Protein AF-A0A377DIP3-F1 (afdb_monomer_lite)

pLDDT: mean 97.62, std 2.9, range [64.75, 98.94]

Foldseek 3Di:
DVVPQQEDEEFLPLCDPQPHDPQDSVRSNVVRLVVLLVQQVCVVVVRAGEYEYNQCRNLPQDQLLNSLLRQLVRLLSSVVSRHAEYEREHEDPDDLLLLLLSQVLSQVVSVVSCVVVPNDHHHYFYEYEQRSDAADLDLVRNLVSLLSSLLSCLQSVHPYYDWDFSCRNPDDDDPVRVVVRVVSSVVSSVVCNVPHPDDDVSSVVSNVVSNVSNCVVNVVVVVVD

Secondary structure (DSSP, 8-state):
-TTS--EEE--TTTTTTTT-SS--HHHHHHHHHHHHHHHHHHHHTT---EEE--TTTTSSS--HHHHHHHHHHHHHHHHHTT--EEEEEEE--S-HHHHHHHHHHHHHHHHHHHHHTT--S-EEEEEEEP--SPPPSSHHHHHHHHHHHHHHHHHHT-SEEEPP-TTTTTSSPPHHHHHHHHHHHHHHHHHHTT-PPPP-HHHHHHHHHHHHHHHHHHHHHHHH-

InterPro domains:
  IPR006396 Glutamate mutase epsilon subunit [PF06368] (1-225)
  IPR006396 Glutamate mutase epsilon subunit [TIGR01503] (1-225)
  IPR016176 Cobalamin (vitamin B12)-dependent enzyme, catalytic [SSF51703] (1-225)

Sequence (225 aa):
MASGFTSYEGGGISYNIPYAKRVTLEKSIRDWQYCDRLMGMYEEHGIRINRESFGPLTGTLIPPFISHSIAIIEGLLALEQGVKSITVGYGQVGSLTQDVAAIQSLRELAHEYFQNYGYTDYELSTVFHQWMGGFPEDESKAFAIISWGAAVAGMSGATKVITKSPHEAWGIPTAAANIQGLKASRQMLNMVNEQKFPPCPAVELEIELIKSEVRAVLNKVFELG

Radius of gyration: 17.62 Å; chains: 1; bounding box: 45×41×44 Å

Structure (mmCIF, N/CA/C/O backbone):
data_AF-A0A377DIP3-F1
#
_entry.id   AF-A0A377DIP3-F1
#
loop_
_atom_site.group_PDB
_atom_site.id
_atom_site.type_symbol
_atom_site.label_atom_id
_atom_site.label_alt_id
_atom_site.label_comp_id
_atom_site.label_asym_id
_atom_site.label_entity_id
_atom_site.label_seq_id
_atom_site.pdbx_PDB_ins_code
_atom_site.Cartn_x
_atom_site.Cartn_y
_atom_site.Cartn_z
_atom_site.occupancy
_atom_site.B_iso_or_equiv
_atom_site.auth_seq_id
_atom_site.auth_comp_id
_atom_site.auth_asym_id
_atom_site.auth_atom_id
_atom_site.pdbx_PDB_model_num
ATOM 1 N N . MET A 1 1 ? -10.802 -18.293 2.685 1.00 64.75 1 MET A N 1
ATOM 2 C CA . MET A 1 1 ? -10.887 -18.660 4.114 1.00 64.75 1 MET A CA 1
ATOM 3 C C . MET A 1 1 ? -11.227 -20.131 4.307 1.00 64.75 1 MET A C 1
ATOM 5 O O . MET A 1 1 ? -10.346 -20.857 4.733 1.00 64.75 1 MET A O 1
ATOM 9 N N . ALA A 1 2 ? -12.407 -20.617 3.896 1.00 93.94 2 ALA A N 1
ATOM 10 C CA . ALA A 1 2 ? -12.784 -22.035 4.058 1.00 93.94 2 ALA A CA 1
ATOM 11 C C . ALA A 1 2 ? -11.813 -23.046 3.403 1.00 93.94 2 ALA A C 1
ATOM 13 O O . ALA A 1 2 ? -11.644 -24.153 3.899 1.00 93.94 2 ALA A O 1
ATOM 14 N N . SER A 1 3 ? -11.147 -22.657 2.310 1.00 95.31 3 SER A N 1
ATOM 15 C CA . SER A 1 3 ? -10.108 -23.448 1.628 1.00 95.31 3 SER A CA 1
ATOM 16 C C . SER A 1 3 ? -8.694 -23.292 2.213 1.00 95.31 3 SER A C 1
ATOM 18 O O . SER A 1 3 ? -7.744 -23.823 1.647 1.00 95.31 3 SER A O 1
ATOM 20 N N . GLY A 1 4 ? -8.527 -22.531 3.300 1.00 96.00 4 GLY A N 1
ATOM 21 C CA . GLY A 1 4 ? -7.239 -22.296 3.961 1.00 96.00 4 GLY A CA 1
ATOM 22 C C . GLY A 1 4 ? -6.487 -21.023 3.550 1.00 96.00 4 GLY A C 1
ATOM 23 O O . GLY A 1 4 ? -5.427 -20.759 4.101 1.00 96.00 4 GLY A O 1
ATOM 24 N N . PHE A 1 5 ? -6.999 -20.199 2.625 1.00 97.31 5 PHE A N 1
ATOM 25 C CA . PHE A 1 5 ? -6.401 -18.877 2.358 1.00 97.31 5 PHE A CA 1
ATOM 26 C C . PHE A 1 5 ? -6.673 -17.906 3.517 1.00 97.31 5 PHE A C 1
ATOM 28 O O . PHE A 1 5 ? -7.843 -17.647 3.825 1.00 97.31 5 PHE A O 1
ATOM 35 N N . THR A 1 6 ? -5.598 -17.375 4.112 1.00 98.06 6 THR A N 1
ATOM 36 C CA . THR A 1 6 ? -5.569 -16.549 5.340 1.00 98.06 6 THR A CA 1
ATOM 37 C C . THR A 1 6 ? -5.278 -15.065 5.087 1.00 98.06 6 THR A C 1
ATOM 39 O O . THR A 1 6 ? -4.907 -14.333 6.002 1.00 98.06 6 THR A O 1
ATOM 42 N N . SER A 1 7 ? -5.476 -14.596 3.855 1.00 98.25 7 SER A N 1
ATOM 43 C CA . SER A 1 7 ? -5.459 -13.172 3.517 1.00 98.25 7 SER A CA 1
ATOM 44 C C . SER A 1 7 ? -6.480 -12.875 2.423 1.00 98.25 7 SER A C 1
ATOM 46 O O . SER A 1 7 ? -6.712 -13.724 1.556 1.00 98.25 7 SER A O 1
ATOM 48 N N . TYR A 1 8 ? -7.065 -11.678 2.440 1.00 98.12 8 TYR A N 1
ATOM 49 C CA . TYR A 1 8 ? -7.967 -11.201 1.396 1.00 98.12 8 TYR A CA 1
ATOM 50 C C . TYR A 1 8 ? -7.734 -9.712 1.104 1.00 98.12 8 TYR A C 1
ATOM 52 O O . TYR A 1 8 ? -7.805 -8.869 1.998 1.00 98.12 8 TYR A O 1
ATOM 60 N N . GLU A 1 9 ? -7.406 -9.404 -0.150 1.00 98.56 9 GLU A N 1
ATOM 61 C CA . GLU A 1 9 ? -7.115 -8.046 -0.622 1.00 98.56 9 GLU A CA 1
ATOM 62 C C . GLU A 1 9 ? -8.374 -7.380 -1.188 1.00 98.56 9 GLU A C 1
ATOM 64 O O . GLU A 1 9 ? -9.210 -8.043 -1.800 1.00 98.56 9 GLU A O 1
ATOM 69 N N . GLY A 1 10 ? -8.484 -6.066 -1.005 1.00 97.94 10 GLY A N 1
ATOM 70 C CA . GLY A 1 10 ? -9.467 -5.186 -1.625 1.00 97.94 10 GLY A CA 1
ATOM 71 C C . GLY A 1 10 ? -10.175 -4.303 -0.609 1.00 97.94 10 GLY A C 1
ATOM 72 O O . GLY A 1 10 ? -9.742 -4.212 0.532 1.00 97.94 10 GLY A O 1
ATOM 73 N N . GLY A 1 11 ? -11.284 -3.686 -1.009 1.00 98.50 11 GLY A N 1
ATOM 74 C CA . GLY A 1 11 ? -12.130 -2.867 -0.146 1.00 98.50 11 GLY A CA 1
ATOM 75 C C . GLY A 1 11 ? -13.258 -2.165 -0.893 1.00 98.50 11 GLY A C 1
ATOM 76 O O . GLY A 1 11 ? -13.325 -2.187 -2.128 1.00 98.50 11 GLY A O 1
ATOM 77 N N . GLY A 1 12 ? -14.179 -1.572 -0.125 1.00 98.50 12 GLY A N 1
ATOM 78 C CA . GLY A 1 12 ? -15.399 -0.933 -0.627 1.00 98.50 12 GLY A CA 1
ATOM 79 C C . GLY A 1 12 ? -15.161 0.155 -1.672 1.00 98.50 12 GLY A C 1
ATOM 80 O O . GLY A 1 12 ? -16.037 0.406 -2.500 1.00 98.50 12 GLY A O 1
ATOM 81 N N . ILE A 1 13 ? -13.984 0.777 -1.662 1.00 98.75 13 ILE A N 1
ATOM 82 C CA . ILE A 1 13 ? -13.589 1.871 -2.546 1.00 98.75 13 ILE A CA 1
ATOM 83 C C . ILE A 1 13 ? -12.507 1.379 -3.512 1.00 98.75 13 ILE A C 1
ATOM 85 O O . ILE A 1 13 ? -12.668 1.502 -4.728 1.00 98.75 13 ILE A O 1
ATOM 89 N N . SER A 1 14 ? -11.434 0.782 -2.991 1.00 98.50 14 SER A N 1
ATOM 90 C CA . SER A 1 14 ? -10.240 0.375 -3.734 1.00 98.50 14 SER A CA 1
ATOM 91 C C . SER A 1 14 ? -10.495 -0.780 -4.705 1.00 98.50 14 SER A C 1
ATOM 93 O O . SER A 1 14 ? -9.863 -0.837 -5.756 1.00 98.50 14 SER A O 1
ATOM 95 N N . TYR A 1 15 ? -11.481 -1.642 -4.431 1.00 98.50 15 TYR A N 1
ATOM 96 C CA . TYR A 1 15 ? -11.975 -2.676 -5.356 1.00 98.50 15 TYR A CA 1
ATOM 97 C C . TYR A 1 15 ? -13.317 -2.307 -6.021 1.00 98.50 15 TYR A C 1
ATOM 99 O O . TYR A 1 15 ? -13.977 -3.160 -6.614 1.00 98.50 15 TYR A O 1
ATOM 107 N N . ASN A 1 16 ? -13.721 -1.032 -5.963 1.00 98.62 16 ASN A N 1
ATOM 108 C CA . ASN A 1 16 ? -14.808 -0.488 -6.781 1.00 98.62 16 ASN A CA 1
ATOM 109 C C . ASN A 1 16 ? -14.270 0.510 -7.812 1.00 98.62 16 ASN A C 1
ATOM 111 O O . ASN A 1 16 ? -14.245 0.203 -9.000 1.00 98.62 16 ASN A O 1
ATOM 115 N N . ILE A 1 17 ? -13.803 1.679 -7.366 1.00 98.06 17 ILE A N 1
ATOM 116 C CA . ILE A 1 17 ? -13.493 2.828 -8.231 1.00 98.06 17 ILE A CA 1
ATOM 117 C C . ILE A 1 17 ? -12.531 2.485 -9.385 1.00 98.06 17 ILE A C 1
ATOM 119 O O . ILE A 1 17 ? -12.809 2.900 -10.511 1.00 98.06 17 ILE A O 1
ATOM 123 N N . PRO A 1 18 ? -11.450 1.706 -9.183 1.00 97.81 18 PRO A N 1
ATOM 124 C CA . PRO A 1 18 ? -10.556 1.343 -10.284 1.00 97.81 18 PRO A CA 1
ATOM 125 C C . PRO A 1 18 ? -11.106 0.239 -11.205 1.00 97.81 18 PRO A C 1
ATOM 127 O O . PRO A 1 18 ? -10.582 0.041 -12.298 1.00 97.81 18 PRO A O 1
ATOM 130 N N . TYR A 1 19 ? -12.138 -0.494 -10.776 1.00 98.00 19 TYR A N 1
ATOM 131 C CA . TYR A 1 19 ? -12.520 -1.790 -11.351 1.00 98.00 19 TYR A CA 1
ATOM 132 C C . TYR A 1 19 ? -13.958 -1.870 -11.868 1.00 98.00 19 TYR A C 1
ATOM 134 O O . TYR A 1 19 ? -14.295 -2.800 -12.603 1.00 98.00 19 TYR A O 1
ATOM 142 N N . ALA A 1 20 ? -14.824 -0.921 -11.518 1.00 97.62 20 ALA A N 1
ATOM 143 C CA . ALA A 1 20 ? -16.227 -0.951 -11.891 1.00 97.62 20 ALA A CA 1
ATOM 144 C C . ALA A 1 20 ? -16.712 0.398 -12.424 1.00 97.62 20 ALA A C 1
ATOM 146 O O . ALA A 1 20 ? -16.342 1.471 -11.965 1.00 97.62 20 ALA A O 1
ATOM 147 N N . LYS A 1 21 ? -17.601 0.329 -13.421 1.00 97.31 21 LYS A N 1
ATOM 148 C CA . LYS A 1 21 ? -18.170 1.516 -14.078 1.00 97.31 21 LYS A CA 1
ATOM 149 C C . LYS A 1 21 ? -19.514 1.960 -13.495 1.00 97.31 21 LYS A C 1
ATOM 151 O O . LYS A 1 21 ? -19.894 3.114 -13.653 1.00 97.31 21 LYS A O 1
ATOM 156 N N . ARG A 1 22 ? -20.297 1.029 -12.937 1.00 97.56 22 ARG A N 1
ATOM 157 C CA . ARG A 1 22 ? -21.722 1.244 -12.600 1.00 97.56 22 ARG A CA 1
ATOM 158 C C . ARG A 1 22 ? -22.122 0.770 -11.202 1.00 97.56 22 ARG A C 1
ATOM 160 O O . ARG A 1 22 ? -23.301 0.827 -10.870 1.00 97.56 22 ARG A O 1
ATOM 167 N N . VAL A 1 23 ? -21.179 0.271 -10.405 1.00 98.44 23 VAL A N 1
ATOM 168 C CA . VAL A 1 23 ? -21.461 -0.163 -9.031 1.00 98.44 23 VAL A CA 1
ATOM 169 C C . VAL A 1 23 ? -21.380 1.063 -8.129 1.00 98.44 23 VAL A C 1
ATOM 171 O O . VAL A 1 23 ? -20.363 1.752 -8.109 1.00 98.44 23 VAL A O 1
ATOM 174 N N . THR A 1 24 ? -22.460 1.366 -7.411 1.00 98.56 24 THR A N 1
ATOM 175 C CA . THR A 1 24 ? -22.470 2.498 -6.478 1.00 98.56 24 THR A CA 1
ATOM 176 C C . THR A 1 24 ? -21.519 2.235 -5.312 1.00 98.56 24 THR A C 1
ATOM 178 O O . THR A 1 24 ? -21.336 1.086 -4.906 1.00 98.56 24 THR A O 1
ATOM 181 N N . LEU A 1 25 ? -20.935 3.300 -4.754 1.00 98.06 25 LEU A N 1
ATOM 182 C CA . LEU A 1 25 ? -20.086 3.191 -3.562 1.00 98.06 25 LEU A CA 1
ATOM 183 C C . LEU A 1 25 ? -20.844 2.599 -2.370 1.00 98.06 25 LEU A C 1
ATOM 185 O O . LEU A 1 25 ? -20.310 1.743 -1.679 1.00 98.06 25 LEU A O 1
ATOM 189 N N . GLU A 1 26 ? -22.107 2.985 -2.171 1.00 98.56 26 GLU A N 1
ATOM 190 C CA . GLU A 1 26 ? -22.961 2.408 -1.124 1.00 98.56 26 GLU A CA 1
ATOM 191 C C . GLU A 1 26 ? -23.040 0.881 -1.242 1.00 98.56 26 GLU A C 1
ATOM 193 O O . GLU A 1 26 ? -22.812 0.161 -0.269 1.00 98.56 26 GLU A O 1
ATOM 198 N N . LYS A 1 27 ? -23.306 0.374 -2.455 1.00 98.69 27 LYS A N 1
ATOM 199 C CA . LYS A 1 27 ? -23.398 -1.065 -2.686 1.00 98.69 27 LYS A CA 1
ATOM 200 C C . LYS A 1 27 ? -22.059 -1.756 -2.444 1.00 98.69 27 LYS A C 1
ATOM 202 O O . LYS A 1 27 ? -22.037 -2.779 -1.768 1.00 98.69 27 LYS A O 1
ATOM 207 N N . SER A 1 28 ? -20.960 -1.234 -2.988 1.00 98.81 28 SER A N 1
ATOM 208 C CA . SER A 1 28 ? -19.656 -1.881 -2.822 1.00 98.81 28 SER A CA 1
ATOM 209 C C . SER A 1 28 ? -19.181 -1.858 -1.373 1.00 98.81 28 SER A C 1
ATOM 211 O O . SER A 1 28 ? -18.648 -2.859 -0.910 1.00 98.81 28 SER A O 1
ATOM 213 N N . ILE A 1 29 ? -19.419 -0.773 -0.630 1.00 98.75 29 ILE A N 1
ATOM 214 C CA . ILE A 1 29 ? -19.145 -0.712 0.812 1.00 98.75 29 ILE A CA 1
ATOM 215 C C . ILE A 1 29 ? -19.970 -1.771 1.549 1.00 98.75 29 ILE A C 1
ATOM 217 O O . ILE A 1 29 ? -19.412 -2.515 2.350 1.00 98.75 29 ILE A O 1
ATOM 221 N N . ARG A 1 30 ? -21.266 -1.912 1.238 1.00 98.75 30 ARG A N 1
ATOM 222 C CA . ARG A 1 30 ? -22.132 -2.936 1.846 1.00 98.75 30 ARG A CA 1
ATOM 223 C C . ARG A 1 30 ? -21.659 -4.361 1.548 1.00 98.75 30 ARG A C 1
ATOM 225 O O . ARG A 1 30 ? -21.639 -5.204 2.441 1.00 98.75 30 ARG A O 1
ATOM 232 N N . ASP A 1 31 ? -21.271 -4.632 0.306 1.00 98.81 31 ASP A N 1
ATOM 233 C CA . ASP A 1 31 ? -20.750 -5.941 -0.098 1.00 98.81 31 ASP A CA 1
ATOM 234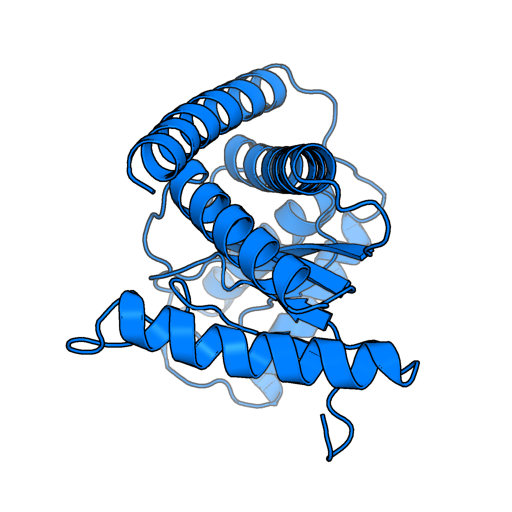 C C . ASP A 1 31 ? -19.400 -6.234 0.585 1.00 98.81 31 ASP A C 1
ATOM 236 O O . ASP A 1 31 ? -19.126 -7.367 0.973 1.00 98.81 31 ASP A O 1
ATOM 240 N N . TRP A 1 32 ? -18.562 -5.217 0.792 1.00 98.81 32 TRP A N 1
ATOM 241 C CA . TRP A 1 32 ? -17.288 -5.380 1.490 1.00 98.81 32 TRP A CA 1
ATOM 242 C C . TRP A 1 32 ? -17.428 -5.501 3.006 1.00 98.81 32 TRP A C 1
ATOM 244 O O . TRP A 1 32 ? -16.683 -6.276 3.598 1.00 98.81 32 TRP A O 1
ATOM 254 N N . GLN A 1 33 ? -18.440 -4.878 3.616 1.00 98.88 33 GLN A N 1
ATOM 255 C CA . GLN A 1 33 ? -18.811 -5.162 5.005 1.00 98.88 33 GLN A CA 1
ATOM 256 C C . GLN A 1 33 ? -19.135 -6.647 5.205 1.00 98.88 33 GLN A C 1
ATOM 258 O O . GLN A 1 33 ? -18.787 -7.201 6.239 1.00 98.88 33 GLN A O 1
ATOM 263 N N . TYR A 1 34 ? -19.743 -7.325 4.222 1.00 98.75 34 TYR A N 1
ATOM 264 C CA . TYR A 1 34 ? -19.940 -8.777 4.291 1.00 98.75 34 TYR A CA 1
ATOM 265 C C . TYR A 1 34 ? -18.605 -9.538 4.313 1.00 98.75 34 TYR A C 1
ATOM 267 O O . TYR A 1 34 ? -18.421 -10.429 5.143 1.00 98.75 34 TYR A O 1
ATOM 275 N N . CYS A 1 35 ? -17.666 -9.191 3.428 1.00 98.69 35 CYS A N 1
ATOM 276 C CA . CYS A 1 35 ? -16.340 -9.816 3.394 1.00 98.69 35 CYS A CA 1
ATOM 277 C C . CYS A 1 35 ? -15.588 -9.618 4.719 1.00 98.69 35 CYS A C 1
ATOM 279 O O . CYS A 1 35 ? -15.042 -10.577 5.267 1.00 98.69 35 CYS A O 1
ATOM 281 N N . ASP A 1 36 ? -15.603 -8.392 5.240 1.00 98.88 36 ASP A N 1
ATOM 282 C CA . ASP A 1 36 ? -14.940 -8.018 6.489 1.00 98.88 36 ASP A CA 1
ATOM 283 C C . ASP A 1 36 ? -15.616 -8.670 7.696 1.00 98.88 36 ASP A C 1
ATOM 285 O O . ASP A 1 36 ? -14.938 -9.228 8.557 1.00 98.88 36 ASP A O 1
ATOM 289 N N . ARG A 1 37 ? -16.953 -8.736 7.711 1.00 98.81 37 ARG A N 1
ATOM 290 C CA . ARG A 1 37 ? -17.705 -9.426 8.764 1.00 98.81 37 ARG A CA 1
ATOM 291 C C . ARG A 1 37 ? -17.409 -10.909 8.781 1.00 98.81 37 ARG A C 1
ATOM 293 O O . ARG A 1 37 ? -17.265 -11.478 9.859 1.00 98.81 37 ARG A O 1
ATOM 300 N N . LEU A 1 38 ? -17.292 -11.535 7.610 1.00 98.56 38 LEU A N 1
ATOM 301 C CA . LEU A 1 38 ? -16.909 -12.936 7.528 1.00 98.56 38 LEU A CA 1
ATOM 302 C C . LEU A 1 38 ? -15.517 -13.140 8.138 1.00 98.56 38 LEU A C 1
ATOM 304 O O . LEU A 1 38 ? -15.343 -14.082 8.901 1.00 98.56 38 LEU A O 1
ATOM 308 N N . MET A 1 39 ? -14.546 -12.262 7.857 1.00 98.56 39 MET A N 1
ATOM 309 C CA . MET A 1 39 ? -13.218 -12.308 8.488 1.00 98.56 39 MET A CA 1
ATOM 310 C C . MET A 1 39 ? -13.309 -12.135 10.012 1.00 98.56 39 MET A C 1
ATOM 312 O O . MET A 1 39 ? -12.699 -12.914 10.741 1.00 98.56 39 MET A O 1
ATOM 316 N N . GLY A 1 40 ? -14.145 -11.213 10.499 1.00 98.56 40 GLY A N 1
ATOM 317 C CA . GLY A 1 40 ? -14.432 -11.068 11.928 1.00 98.56 40 GLY A CA 1
ATOM 318 C C . GLY A 1 40 ? -15.047 -12.321 12.562 1.00 98.56 40 GLY A C 1
ATOM 319 O O . GLY A 1 40 ? -14.683 -12.687 13.673 1.00 98.56 40 GLY A O 1
ATOM 320 N N . MET A 1 41 ? -15.911 -13.054 11.849 1.00 98.56 41 MET A N 1
ATOM 321 C CA . MET A 1 41 ? -16.443 -14.335 12.339 1.00 98.56 41 MET A CA 1
ATOM 322 C C . MET A 1 41 ? -15.350 -15.401 12.482 1.00 98.56 41 MET A C 1
ATOM 324 O O . MET A 1 41 ? -15.403 -16.200 13.414 1.00 98.56 41 MET A O 1
ATOM 328 N N . TYR A 1 42 ? -14.365 -15.445 11.577 1.00 98.62 42 TYR A N 1
ATOM 329 C CA . TYR A 1 42 ? -13.213 -16.344 11.726 1.00 98.62 42 TYR A CA 1
ATOM 330 C C . TYR A 1 42 ? -12.369 -15.957 12.947 1.00 98.62 42 TYR A C 1
ATOM 332 O O . TYR A 1 42 ? -11.989 -16.834 13.725 1.00 98.62 42 TYR A O 1
ATOM 340 N N . GLU A 1 43 ? -12.150 -14.661 13.163 1.00 98.38 43 GLU A N 1
ATOM 341 C CA . GLU A 1 43 ? -11.408 -14.151 14.317 1.00 98.38 43 GLU A CA 1
ATOM 342 C C . GLU A 1 43 ? -12.103 -14.478 15.651 1.00 98.38 43 GLU A C 1
ATOM 344 O O . GLU A 1 43 ? -11.446 -14.930 16.585 1.00 98.38 43 GLU A O 1
ATOM 349 N N . GLU A 1 44 ? -13.433 -14.356 15.728 1.00 98.44 44 GLU A N 1
ATOM 350 C CA . GLU A 1 44 ? -14.241 -14.775 16.890 1.00 98.44 44 GLU A CA 1
ATOM 351 C C . GLU A 1 44 ? -14.042 -16.262 17.249 1.00 98.44 44 GLU A C 1
ATOM 353 O O . GLU A 1 44 ? -14.225 -16.657 18.399 1.00 98.44 44 GLU A O 1
ATOM 358 N N . HIS A 1 45 ? -13.632 -17.083 16.277 1.00 98.00 45 HIS A N 1
ATOM 359 C CA . HIS A 1 45 ? -13.312 -18.502 16.451 1.00 98.00 45 HIS A CA 1
ATOM 360 C C . HIS A 1 45 ? -11.799 -18.769 16.552 1.00 98.00 45 HIS A C 1
ATOM 362 O O . HIS A 1 45 ? -11.357 -19.911 16.415 1.00 98.00 45 HIS A O 1
ATOM 368 N N . GLY A 1 46 ? -10.993 -17.732 16.795 1.00 97.50 46 GLY A N 1
ATOM 369 C CA . GLY A 1 46 ? -9.544 -17.825 16.971 1.00 97.50 46 GLY A CA 1
ATOM 370 C C . GLY A 1 46 ? -8.755 -18.026 15.674 1.00 97.50 46 GLY A C 1
ATOM 371 O O . GLY A 1 46 ? -7.596 -18.437 15.728 1.00 97.50 46 GLY A O 1
ATOM 372 N N . ILE A 1 47 ? -9.357 -17.768 14.508 1.00 98.06 47 ILE A N 1
ATOM 373 C CA . ILE A 1 47 ? -8.704 -17.896 13.202 1.00 98.06 47 ILE A CA 1
ATOM 374 C C . ILE A 1 47 ? -8.423 -16.501 12.647 1.00 98.06 47 ILE A C 1
ATOM 376 O O . ILE A 1 47 ? -9.308 -15.843 12.104 1.00 98.06 47 ILE A O 1
ATOM 380 N N . ARG A 1 48 ? -7.160 -16.079 12.736 1.00 97.81 48 ARG A N 1
ATOM 381 C CA . ARG A 1 48 ? -6.728 -14.765 12.260 1.00 97.81 48 ARG A CA 1
ATOM 382 C C . ARG A 1 48 ? -6.519 -14.725 10.756 1.00 97.81 48 ARG A C 1
ATOM 384 O O . ARG A 1 48 ? -5.815 -15.566 10.193 1.00 97.81 48 ARG A O 1
ATOM 391 N N . ILE A 1 49 ? -7.130 -13.736 10.108 1.00 98.50 49 ILE A N 1
ATOM 392 C CA . ILE A 1 49 ? -7.104 -13.570 8.652 1.00 98.50 49 ILE A CA 1
ATOM 393 C C . ILE A 1 49 ? -6.779 -12.118 8.324 1.00 98.50 49 ILE A C 1
ATOM 395 O O . ILE A 1 49 ? -7.422 -11.200 8.828 1.00 98.50 49 ILE A O 1
ATOM 399 N N . ASN A 1 50 ? -5.757 -11.925 7.490 1.00 98.81 50 ASN A N 1
ATOM 400 C CA . ASN A 1 50 ? -5.304 -10.600 7.093 1.00 98.81 50 ASN A CA 1
ATOM 401 C C . ASN A 1 50 ? -6.244 -9.980 6.056 1.00 98.81 50 ASN A C 1
ATOM 403 O O . ASN A 1 50 ? -6.618 -10.618 5.068 1.00 98.81 50 ASN A O 1
ATOM 407 N N . ARG A 1 51 ? -6.556 -8.704 6.247 1.00 98.69 51 ARG A N 1
ATOM 408 C CA . ARG A 1 51 ? -7.252 -7.869 5.281 1.00 98.69 51 ARG A CA 1
ATOM 409 C C . ARG A 1 51 ? -6.279 -6.842 4.729 1.00 98.69 51 ARG A C 1
ATOM 411 O O . ARG A 1 51 ? -5.678 -6.090 5.486 1.00 98.69 51 ARG A O 1
ATOM 418 N N . GLU A 1 52 ? -6.163 -6.760 3.410 1.00 98.75 52 GLU A N 1
ATOM 419 C CA . GLU A 1 52 ? -5.282 -5.792 2.751 1.00 98.75 52 GLU A CA 1
ATOM 420 C C . GLU A 1 52 ? -6.051 -4.792 1.892 1.00 98.75 52 GLU A C 1
ATOM 422 O O . GLU A 1 52 ? -6.796 -5.207 1.010 1.00 98.75 52 GLU A O 1
ATOM 427 N N . SER A 1 53 ? -5.885 -3.488 2.127 1.00 95.31 53 SER A N 1
ATOM 428 C CA . SER A 1 53 ? -6.445 -2.468 1.231 1.00 95.31 53 SER A CA 1
ATOM 429 C C . SER A 1 53 ? -5.605 -2.339 -0.041 1.00 95.31 53 SER A C 1
ATOM 431 O O . SER A 1 53 ? -4.373 -2.394 0.003 1.00 95.31 53 SER A O 1
ATOM 433 N N . PHE A 1 54 ? -6.254 -2.124 -1.189 1.00 98.31 54 PHE A N 1
ATOM 434 C CA . PHE A 1 54 ? -5.548 -1.973 -2.462 1.00 98.31 54 PHE A CA 1
ATOM 435 C C . PHE A 1 54 ? -5.122 -0.519 -2.700 1.00 98.31 54 PHE A C 1
ATOM 437 O O . PHE A 1 54 ? -5.773 0.253 -3.407 1.00 98.31 54 PHE A O 1
ATOM 444 N N . GLY A 1 55 ? -3.998 -0.150 -2.087 1.00 95.88 55 GLY A N 1
ATOM 445 C CA . GLY A 1 55 ? -3.448 1.210 -2.106 1.00 95.88 55 GLY A CA 1
ATOM 446 C C . GLY A 1 55 ? -3.197 1.839 -3.483 1.00 95.88 55 GLY A C 1
ATOM 447 O O . GLY A 1 55 ? -3.468 3.026 -3.646 1.00 95.88 55 GLY A O 1
ATOM 448 N N . PRO A 1 56 ? -2.708 1.109 -4.506 1.00 97.94 56 PRO A N 1
ATOM 449 C CA . PRO A 1 56 ? -2.402 1.726 -5.797 1.00 97.94 56 PRO A CA 1
ATOM 450 C C . PRO A 1 56 ? -3.595 2.305 -6.560 1.00 97.94 56 PRO A C 1
ATOM 452 O O . PRO A 1 56 ? -3.390 3.121 -7.459 1.00 97.94 56 PRO A O 1
ATOM 455 N N . LEU A 1 57 ? -4.823 1.875 -6.252 1.00 98.38 57 LEU A N 1
ATOM 456 C CA . LEU A 1 57 ? -6.043 2.255 -6.969 1.00 98.38 57 LEU A CA 1
ATOM 457 C C . LEU A 1 57 ? -5.896 2.062 -8.492 1.00 98.38 57 LEU A C 1
ATOM 459 O O . LEU A 1 57 ? -5.737 0.948 -8.972 1.00 98.38 57 LEU A O 1
ATOM 463 N N . THR A 1 58 ? -5.932 3.130 -9.288 1.00 97.44 58 THR A N 1
ATOM 464 C CA . THR A 1 58 ? -5.775 3.042 -10.751 1.00 97.44 58 THR A CA 1
ATOM 465 C C . THR A 1 58 ? -4.323 2.846 -11.199 1.00 97.44 58 THR A C 1
ATOM 467 O O . THR A 1 58 ? -4.059 2.759 -12.397 1.00 97.44 58 THR A O 1
ATOM 470 N N . GLY A 1 59 ? -3.361 2.843 -10.271 1.00 95.06 59 GLY A N 1
ATOM 471 C CA . GLY A 1 59 ? -1.932 2.707 -10.556 1.00 95.06 59 GLY A CA 1
ATOM 472 C C . GLY A 1 59 ? -1.323 3.889 -11.315 1.00 95.06 59 GLY A C 1
ATOM 473 O O . GLY A 1 59 ? -0.194 3.791 -11.784 1.00 95.06 59 GLY A O 1
ATOM 474 N N . THR A 1 60 ? -2.060 4.996 -11.459 1.00 96.94 60 THR A N 1
ATOM 475 C CA . THR A 1 60 ? -1.702 6.094 -12.365 1.00 96.94 60 THR A CA 1
ATOM 476 C C . THR A 1 60 ? -1.676 7.425 -11.621 1.00 96.94 60 THR A C 1
ATOM 478 O O . THR A 1 60 ? -2.692 8.111 -11.534 1.00 96.94 60 THR A O 1
ATOM 481 N N . LEU A 1 61 ? -0.495 7.787 -11.106 1.00 96.75 61 LEU A N 1
ATOM 482 C CA . LEU A 1 61 ? -0.208 9.087 -10.474 1.00 96.75 61 LEU A CA 1
ATOM 483 C C . LEU A 1 61 ? -1.190 9.466 -9.353 1.00 96.75 61 LEU A C 1
ATOM 485 O O . LEU A 1 61 ? -1.633 10.609 -9.258 1.00 96.75 61 LEU A O 1
ATOM 489 N N . ILE A 1 62 ? -1.535 8.494 -8.508 1.00 98.25 62 ILE A N 1
ATOM 490 C CA . ILE A 1 62 ? -2.373 8.725 -7.331 1.00 98.25 62 ILE A CA 1
ATOM 491 C C . ILE A 1 62 ? -1.548 9.472 -6.275 1.00 98.25 62 ILE A C 1
ATOM 493 O O . ILE A 1 62 ? -0.539 8.929 -5.823 1.00 98.25 62 ILE A O 1
ATOM 497 N N . PRO A 1 63 ? -1.956 10.683 -5.849 1.00 98.31 63 PRO A N 1
ATOM 498 C CA . PRO A 1 63 ? -1.272 11.386 -4.770 1.00 98.31 63 PRO A CA 1
ATOM 499 C C . PRO A 1 63 ? -1.316 10.571 -3.468 1.00 98.31 63 PRO A C 1
ATOM 501 O O . PRO A 1 63 ? -2.370 9.990 -3.172 1.00 98.31 63 PRO A O 1
ATOM 504 N N . PRO A 1 64 ? -0.244 10.561 -2.650 1.00 98.62 64 PRO A N 1
ATOM 505 C CA . PRO A 1 64 ? -0.205 9.778 -1.416 1.00 98.62 64 PRO A CA 1
ATOM 506 C C . PRO A 1 64 ? -1.418 10.009 -0.509 1.00 98.62 64 PRO A C 1
ATOM 508 O O . PRO A 1 64 ? -2.042 9.049 -0.067 1.00 98.62 64 PRO A O 1
ATOM 511 N N . PHE A 1 65 ? -1.845 11.260 -0.312 1.00 98.69 65 PHE A N 1
ATOM 512 C CA . PHE A 1 65 ? -2.962 11.556 0.587 1.00 98.69 65 PHE A CA 1
ATOM 513 C C . PHE A 1 65 ? -4.297 10.916 0.162 1.00 98.69 65 PHE A C 1
ATOM 515 O O . PHE A 1 65 ? -5.109 10.570 1.022 1.00 98.69 65 PHE A O 1
ATOM 522 N N . ILE A 1 66 ? -4.528 10.706 -1.142 1.00 98.69 66 ILE A N 1
ATOM 523 C CA . ILE A 1 66 ? -5.726 10.018 -1.650 1.00 98.69 66 ILE A CA 1
ATOM 524 C C . ILE A 1 66 ? -5.654 8.525 -1.325 1.00 98.69 66 ILE A C 1
ATOM 526 O O . ILE A 1 66 ? -6.611 7.976 -0.776 1.00 98.69 66 ILE A O 1
ATOM 530 N N . SER A 1 67 ? -4.513 7.888 -1.621 1.00 98.19 67 SER A N 1
ATOM 531 C CA . SER A 1 67 ? -4.253 6.480 -1.283 1.00 98.19 67 SER A CA 1
ATOM 532 C C . SER A 1 67 ? -4.470 6.237 0.211 1.00 98.19 67 SER A C 1
ATOM 534 O O . SER A 1 67 ? -5.207 5.332 0.603 1.00 98.19 67 SER A O 1
ATOM 536 N N . HIS A 1 68 ? -3.882 7.089 1.052 1.00 98.81 68 HIS A N 1
ATOM 537 C CA . HIS A 1 68 ? -3.927 6.952 2.505 1.00 98.81 68 HIS A CA 1
ATOM 538 C C . HIS A 1 68 ? -5.328 7.154 3.057 1.00 98.81 68 HIS A C 1
ATOM 540 O O . HIS A 1 68 ? -5.777 6.345 3.864 1.00 98.81 68 HIS A O 1
ATOM 546 N N . SER A 1 69 ? -6.041 8.186 2.599 1.00 98.88 69 SER A N 1
ATOM 547 C CA . SER A 1 69 ? -7.413 8.449 3.047 1.00 98.88 69 SER A CA 1
ATOM 548 C C . SER A 1 69 ? -8.315 7.242 2.785 1.00 98.88 69 SER A C 1
ATOM 550 O O . SER A 1 69 ? -9.056 6.821 3.669 1.00 98.88 69 SER A O 1
ATOM 552 N N . ILE A 1 70 ? -8.203 6.630 1.602 1.00 98.88 70 ILE A N 1
ATOM 553 C CA . ILE A 1 70 ? -8.978 5.435 1.251 1.00 98.88 70 ILE A CA 1
ATOM 554 C C . ILE A 1 70 ? -8.558 4.235 2.104 1.00 98.88 70 ILE A C 1
ATOM 556 O O . ILE A 1 70 ? -9.422 3.567 2.665 1.00 98.88 70 ILE A O 1
ATOM 560 N N . ALA A 1 71 ? -7.255 3.985 2.258 1.00 98.81 71 ALA A N 1
ATOM 561 C CA . ALA A 1 71 ? -6.762 2.878 3.075 1.00 98.81 71 ALA A CA 1
ATOM 562 C C . ALA A 1 71 ? -7.208 2.985 4.546 1.00 98.81 71 ALA A C 1
ATOM 564 O O . ALA A 1 71 ? -7.548 1.971 5.153 1.00 98.81 71 ALA A O 1
ATOM 565 N N . ILE A 1 72 ? -7.249 4.199 5.107 1.00 98.88 72 ILE A N 1
ATOM 566 C CA . ILE A 1 72 ? -7.719 4.459 6.475 1.00 98.88 72 ILE A CA 1
ATOM 567 C C . ILE A 1 72 ? -9.228 4.225 6.586 1.00 98.88 72 ILE A C 1
ATOM 569 O O . ILE A 1 72 ? -9.662 3.543 7.513 1.00 98.88 72 ILE A O 1
ATOM 573 N N . ILE A 1 73 ? -10.027 4.729 5.638 1.00 98.88 73 ILE A N 1
ATOM 574 C CA . ILE A 1 73 ? -11.480 4.496 5.612 1.00 98.88 73 ILE A CA 1
ATOM 575 C C . ILE A 1 73 ? -11.775 2.994 5.537 1.00 98.88 73 ILE A C 1
ATOM 577 O O . ILE A 1 73 ? -12.553 2.476 6.333 1.00 98.88 73 ILE A O 1
ATOM 581 N N . GLU A 1 74 ? -11.129 2.272 4.620 1.00 98.88 74 GLU A N 1
ATOM 582 C CA . GLU A 1 74 ? -11.326 0.827 4.471 1.00 98.88 74 GLU A CA 1
ATOM 583 C C . GLU A 1 74 ? -10.847 0.039 5.693 1.00 98.88 74 GLU A C 1
ATOM 585 O O . GLU A 1 74 ? -11.476 -0.951 6.064 1.00 98.88 74 GLU A O 1
ATOM 590 N N . GLY A 1 75 ? -9.778 0.492 6.353 1.00 98.81 75 GLY A N 1
ATOM 591 C CA . GLY A 1 75 ? -9.310 -0.083 7.609 1.00 98.81 75 GLY A CA 1
ATOM 592 C C . GLY A 1 75 ? -10.310 0.095 8.752 1.00 98.81 75 GLY A C 1
ATOM 593 O O . GLY A 1 75 ? -10.637 -0.881 9.421 1.00 98.81 75 GLY A O 1
ATOM 594 N N . LEU A 1 76 ? -10.859 1.301 8.938 1.00 98.88 76 LEU A N 1
ATOM 595 C CA . LEU A 1 76 ? -11.888 1.572 9.952 1.00 98.88 76 LEU A CA 1
ATOM 596 C C . LEU A 1 76 ? -13.155 0.741 9.711 1.00 98.88 76 LEU A C 1
ATOM 598 O O . LEU A 1 76 ? -13.686 0.145 10.646 1.00 98.88 76 LEU A O 1
ATOM 602 N N . LEU A 1 77 ? -13.608 0.655 8.457 1.00 98.81 77 LEU A N 1
ATOM 603 C CA . LEU A 1 77 ? -14.761 -0.169 8.086 1.00 98.81 77 LEU A CA 1
ATOM 604 C C . LEU A 1 77 ? -14.511 -1.659 8.352 1.00 98.81 77 LEU A C 1
ATOM 606 O O . LEU A 1 77 ? -15.419 -2.352 8.805 1.00 98.81 77 LEU A O 1
ATOM 610 N N . ALA A 1 78 ? -13.296 -2.152 8.105 1.00 98.88 78 ALA A N 1
ATOM 611 C CA . ALA A 1 78 ? -12.937 -3.540 8.377 1.00 98.88 78 ALA A CA 1
ATOM 612 C C . ALA A 1 78 ? -12.866 -3.839 9.885 1.00 98.88 78 ALA A C 1
ATOM 614 O O . ALA A 1 78 ? -13.390 -4.862 10.333 1.00 98.88 78 ALA A O 1
ATOM 615 N N . LEU A 1 79 ? -12.254 -2.944 10.669 1.00 98.88 79 LEU A N 1
ATOM 616 C CA . LEU A 1 79 ? -12.163 -3.056 12.131 1.00 98.88 79 LEU A CA 1
ATOM 617 C C . LEU A 1 79 ? -13.549 -3.107 12.781 1.00 98.88 79 LEU A C 1
ATOM 619 O O . LEU A 1 79 ? -13.783 -3.957 13.638 1.00 98.88 79 LEU A O 1
ATOM 623 N N . GLU A 1 80 ? -14.480 -2.268 12.319 1.00 98.75 80 GLU A N 1
ATOM 624 C CA . GLU A 1 80 ? -15.875 -2.263 12.783 1.00 98.75 80 GLU A CA 1
ATOM 625 C C . GLU A 1 80 ? -16.548 -3.630 12.585 1.00 98.75 80 GLU A C 1
ATOM 627 O O . GLU A 1 80 ? -17.358 -4.066 13.396 1.00 98.75 80 GLU A O 1
ATOM 632 N N . GLN A 1 81 ? -16.191 -4.351 11.519 1.00 98.81 81 GLN A N 1
ATOM 633 C CA . GLN A 1 81 ? -16.736 -5.681 11.234 1.00 98.81 81 GLN A CA 1
ATOM 634 C C . GLN A 1 81 ? -15.996 -6.829 11.947 1.00 98.81 81 GLN A C 1
ATOM 636 O O . GLN A 1 81 ? -16.337 -7.999 11.748 1.00 98.81 81 GLN A O 1
ATOM 641 N N . GLY A 1 82 ? -15.014 -6.514 12.795 1.00 98.56 82 GLY A N 1
ATOM 642 C CA . GLY A 1 82 ? -14.291 -7.476 13.627 1.00 98.56 82 GLY A CA 1
ATOM 643 C C . GLY A 1 82 ? -12.978 -7.989 13.034 1.00 98.56 82 GLY A C 1
ATOM 644 O O . GLY A 1 82 ? -12.400 -8.922 13.586 1.00 98.56 82 GLY A O 1
ATOM 645 N N . VAL A 1 83 ? -12.482 -7.409 11.936 1.00 98.75 83 VAL A N 1
ATOM 646 C CA . VAL A 1 8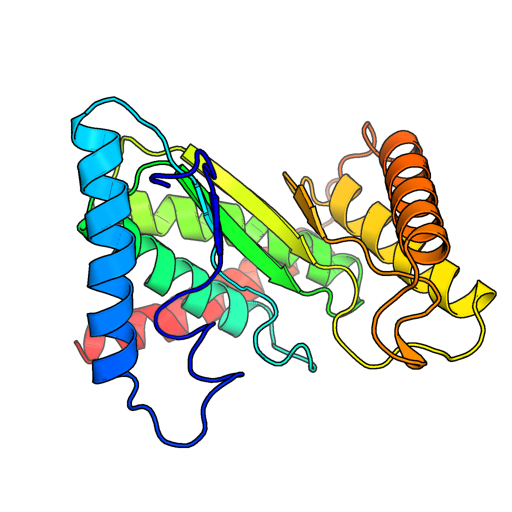3 ? -11.146 -7.739 11.411 1.00 98.75 83 VAL A CA 1
ATOM 647 C C . VAL A 1 83 ? -10.070 -7.320 12.417 1.00 98.75 83 VAL A C 1
ATOM 649 O O . VAL A 1 83 ? -10.169 -6.260 13.028 1.00 98.75 83 VAL A O 1
ATOM 652 N N . LYS A 1 84 ? -9.021 -8.137 12.576 1.00 98.62 84 LYS A N 1
ATOM 653 C CA . LYS A 1 84 ? -7.928 -7.885 13.536 1.00 98.62 84 LYS A CA 1
ATOM 654 C C . LYS A 1 84 ? -6.527 -7.874 12.945 1.00 98.62 84 LYS A C 1
ATOM 656 O O . LYS A 1 84 ? -5.595 -7.533 13.658 1.00 98.62 84 LYS A O 1
ATOM 661 N N . SER A 1 85 ? -6.350 -8.219 11.674 1.00 98.69 85 SER A N 1
ATOM 662 C CA . SER A 1 85 ? -5.049 -8.155 11.003 1.00 98.69 85 SER A CA 1
ATOM 663 C C . SER A 1 85 ? -5.203 -7.363 9.714 1.00 98.69 85 SER A C 1
ATOM 665 O O . SER A 1 85 ? -5.975 -7.754 8.839 1.00 98.69 85 SER A O 1
ATOM 667 N N . ILE A 1 86 ? -4.559 -6.196 9.644 1.00 98.81 86 ILE A N 1
ATOM 668 C CA . ILE A 1 86 ? -4.752 -5.215 8.575 1.00 98.81 86 ILE A CA 1
ATOM 669 C C . ILE A 1 86 ? -3.412 -4.854 7.942 1.00 98.81 86 ILE A C 1
ATOM 671 O O . ILE A 1 86 ? -2.451 -4.469 8.610 1.00 98.81 86 ILE A O 1
ATOM 675 N N . THR A 1 87 ? -3.373 -4.926 6.618 1.00 98.94 87 THR A N 1
ATOM 676 C CA . THR A 1 87 ? -2.296 -4.398 5.786 1.00 98.94 87 THR A CA 1
ATOM 677 C C . THR A 1 87 ? -2.820 -3.183 5.024 1.00 98.94 87 THR A C 1
ATOM 679 O O . THR A 1 87 ? -3.755 -3.303 4.236 1.00 98.94 87 THR A O 1
ATOM 682 N N . VAL A 1 88 ? -2.224 -2.010 5.227 1.00 98.75 88 VAL A N 1
ATOM 683 C CA . VAL A 1 88 ? -2.554 -0.809 4.439 1.00 98.75 88 VAL A CA 1
ATOM 684 C C . VAL A 1 88 ? -1.558 -0.631 3.294 1.00 98.75 88 VAL A C 1
ATOM 686 O O . VAL A 1 88 ? -0.345 -0.753 3.492 1.00 98.75 88 VAL A O 1
ATOM 689 N N . GLY A 1 89 ? -2.068 -0.386 2.086 1.00 97.88 89 GLY A N 1
ATOM 690 C CA . GLY A 1 89 ? -1.253 -0.347 0.873 1.00 97.88 89 GLY A CA 1
ATOM 691 C C . GLY A 1 89 ? -0.914 1.041 0.347 1.00 97.88 89 GLY A C 1
ATOM 692 O O . GLY A 1 89 ? -1.668 1.996 0.519 1.00 97.88 89 GLY A O 1
ATOM 693 N N . TYR A 1 90 ? 0.206 1.116 -0.371 1.00 98.69 90 TYR A N 1
ATOM 694 C CA . TYR A 1 90 ? 0.638 2.273 -1.155 1.00 98.69 90 TYR A CA 1
ATOM 695 C C . TYR A 1 90 ? 1.285 1.817 -2.471 1.00 98.69 90 TYR A C 1
ATOM 697 O O . TYR A 1 90 ? 2.032 0.835 -2.502 1.00 98.69 90 TYR A O 1
ATOM 705 N N . GLY A 1 91 ? 0.993 2.525 -3.565 1.00 98.50 91 GLY A N 1
ATOM 706 C CA . GLY A 1 91 ? 1.615 2.301 -4.870 1.00 98.50 91 GLY A CA 1
ATOM 707 C C . GLY A 1 91 ? 2.731 3.301 -5.144 1.00 98.50 91 GLY A C 1
ATOM 708 O O . GLY A 1 91 ? 2.528 4.497 -4.982 1.00 98.50 91 GLY A O 1
ATOM 709 N N . GLN A 1 92 ? 3.885 2.811 -5.598 1.00 98.38 92 GLN A N 1
ATOM 710 C CA . GLN A 1 92 ? 5.027 3.645 -5.966 1.00 98.38 92 GLN A CA 1
ATOM 711 C C . GLN A 1 92 ? 4.644 4.755 -6.955 1.00 98.38 92 GLN A C 1
ATOM 713 O O . GLN A 1 92 ? 4.089 4.468 -8.019 1.00 98.38 92 GLN A O 1
ATOM 718 N N . VAL A 1 93 ? 5.042 5.994 -6.650 1.00 97.25 93 VAL A N 1
ATOM 719 C CA . VAL A 1 93 ? 4.935 7.142 -7.567 1.00 97.25 93 VAL A CA 1
ATOM 720 C C . VAL A 1 93 ? 6.282 7.435 -8.236 1.00 97.25 93 VAL A C 1
ATOM 722 O O . VAL A 1 93 ? 6.315 7.816 -9.404 1.00 97.25 93 VAL A O 1
ATOM 725 N N . GLY A 1 94 ? 7.401 7.189 -7.542 1.00 95.12 94 GLY A N 1
ATOM 726 C CA . GLY A 1 94 ? 8.750 7.157 -8.121 1.00 95.12 94 GLY A CA 1
ATOM 727 C C . GLY A 1 94 ? 9.764 8.092 -7.458 1.00 95.12 94 GLY A C 1
ATOM 728 O O . GLY A 1 94 ? 10.970 7.856 -7.579 1.00 95.12 94 GLY A O 1
ATOM 729 N N . SER A 1 95 ? 9.310 9.125 -6.743 1.00 97.44 95 SER A N 1
ATOM 730 C CA . SER A 1 95 ? 10.189 9.989 -5.947 1.00 97.44 95 SER A CA 1
ATOM 731 C C . SER A 1 95 ? 10.566 9.286 -4.647 1.00 97.44 95 SER A C 1
ATOM 733 O O . SER A 1 95 ? 9.699 9.001 -3.829 1.00 97.44 95 SER A O 1
ATOM 735 N N . LEU A 1 96 ? 11.864 9.054 -4.428 1.00 97.19 96 LEU A N 1
ATOM 736 C CA . LEU A 1 96 ? 12.373 8.368 -3.236 1.00 97.19 96 LEU A CA 1
ATOM 737 C C . LEU A 1 96 ? 11.884 9.013 -1.934 1.00 97.19 96 LEU A C 1
ATOM 739 O O . LEU A 1 96 ? 11.384 8.320 -1.055 1.00 97.19 96 LEU A O 1
ATOM 743 N N . THR A 1 97 ? 12.018 10.337 -1.825 1.00 97.88 97 THR A N 1
ATOM 744 C CA . THR A 1 97 ? 11.608 11.100 -0.640 1.00 97.88 97 THR A CA 1
ATOM 745 C C . THR A 1 97 ? 10.117 10.933 -0.370 1.00 97.88 97 THR A C 1
ATOM 747 O O . THR A 1 97 ? 9.738 10.628 0.757 1.00 97.88 97 THR A O 1
ATOM 750 N N . GLN A 1 98 ? 9.286 11.070 -1.407 1.00 98.62 98 GLN A N 1
ATOM 751 C CA . GLN A 1 98 ? 7.835 10.969 -1.275 1.00 98.62 98 GLN A CA 1
ATOM 752 C C . GLN A 1 98 ? 7.374 9.544 -0.992 1.00 98.62 98 GLN A C 1
ATOM 754 O O . GLN A 1 98 ? 6.545 9.344 -0.117 1.00 98.62 98 GLN A O 1
ATOM 759 N N . ASP A 1 99 ? 7.926 8.547 -1.677 1.00 98.62 99 ASP A N 1
ATOM 760 C CA . ASP A 1 99 ? 7.538 7.149 -1.491 1.00 98.62 99 ASP A CA 1
ATOM 761 C C . ASP A 1 99 ? 7.929 6.632 -0.092 1.00 98.62 99 ASP A C 1
ATOM 763 O O . ASP A 1 99 ? 7.171 5.885 0.532 1.00 98.62 99 ASP A O 1
ATOM 767 N N . VAL A 1 100 ? 9.079 7.066 0.441 1.00 98.31 100 VAL A N 1
ATOM 768 C CA . VAL A 1 100 ? 9.477 6.782 1.831 1.00 98.31 100 VAL A CA 1
ATOM 769 C C . VAL A 1 100 ? 8.548 7.492 2.815 1.00 98.31 100 VAL A C 1
ATOM 771 O O . VAL A 1 100 ? 8.022 6.847 3.725 1.00 98.31 100 VAL A O 1
ATOM 774 N N . ALA A 1 101 ? 8.306 8.793 2.616 1.00 98.62 101 ALA A N 1
ATOM 775 C CA . ALA A 1 101 ? 7.385 9.573 3.439 1.00 98.62 101 ALA A CA 1
ATOM 776 C C . ALA A 1 101 ? 5.966 8.984 3.426 1.00 98.62 101 ALA A C 1
ATOM 778 O O . ALA A 1 101 ? 5.302 8.931 4.462 1.00 98.62 101 ALA A O 1
ATOM 779 N N . ALA A 1 102 ? 5.510 8.482 2.279 1.00 98.75 102 ALA A N 1
ATOM 780 C CA . ALA A 1 102 ? 4.196 7.890 2.100 1.00 98.75 102 ALA A CA 1
ATOM 781 C C . ALA A 1 102 ? 4.022 6.629 2.954 1.00 98.75 102 ALA A C 1
ATOM 783 O O . ALA A 1 102 ? 3.041 6.539 3.684 1.00 98.75 102 ALA A O 1
ATOM 784 N N . ILE A 1 103 ? 4.966 5.685 2.948 1.00 98.62 103 ILE A N 1
ATOM 785 C CA . ILE A 1 103 ? 4.856 4.478 3.790 1.00 98.62 103 ILE A CA 1
ATOM 786 C C . ILE A 1 103 ? 4.893 4.811 5.284 1.00 98.62 103 ILE A C 1
ATOM 788 O O . ILE A 1 103 ? 4.108 4.248 6.053 1.00 98.62 103 ILE A O 1
ATOM 792 N N . GLN A 1 104 ? 5.779 5.721 5.698 1.00 98.31 104 GLN A N 1
ATOM 793 C CA . GLN A 1 104 ? 5.912 6.109 7.105 1.00 98.31 104 GLN A CA 1
ATOM 794 C C . GLN A 1 104 ? 4.639 6.805 7.605 1.00 98.31 104 GLN A C 1
ATOM 796 O O . GLN A 1 104 ? 4.025 6.353 8.573 1.00 98.31 104 GLN A O 1
ATOM 801 N N . SER A 1 105 ? 4.174 7.827 6.880 1.00 98.75 105 SER A N 1
ATOM 802 C CA . SER A 1 105 ? 2.937 8.547 7.204 1.00 98.75 105 SER A CA 1
ATOM 803 C C . SER A 1 105 ? 1.696 7.653 7.147 1.00 98.75 105 SER A C 1
ATOM 805 O O . SER A 1 105 ? 0.835 7.784 8.011 1.00 98.75 105 SER A O 1
ATOM 807 N N . LEU A 1 106 ? 1.605 6.711 6.198 1.00 98.88 106 LEU A N 1
ATOM 808 C CA . LEU A 1 106 ? 0.477 5.778 6.096 1.00 98.88 106 LEU A CA 1
ATOM 809 C C . LEU A 1 106 ? 0.336 4.930 7.360 1.00 98.88 106 LEU A C 1
ATOM 811 O O . LEU A 1 106 ? -0.762 4.802 7.900 1.00 98.88 106 LEU A O 1
ATOM 815 N N . ARG A 1 107 ? 1.448 4.355 7.837 1.00 98.50 107 ARG A N 1
ATOM 816 C CA . ARG A 1 107 ? 1.453 3.528 9.049 1.00 98.50 107 ARG A CA 1
ATOM 817 C C . ARG A 1 107 ? 1.040 4.343 10.272 1.00 98.50 107 ARG A C 1
ATOM 819 O O . ARG A 1 107 ? 0.223 3.872 11.059 1.00 98.50 107 ARG A O 1
ATOM 826 N N . GLU A 1 108 ? 1.606 5.537 10.424 1.00 98.69 108 GLU A N 1
ATOM 827 C CA . GLU A 1 108 ? 1.323 6.430 11.551 1.00 98.69 108 GLU A CA 1
ATOM 828 C C . GLU A 1 108 ? -0.137 6.885 11.562 1.00 98.69 108 GLU A C 1
ATOM 830 O O . GLU A 1 108 ? -0.812 6.734 12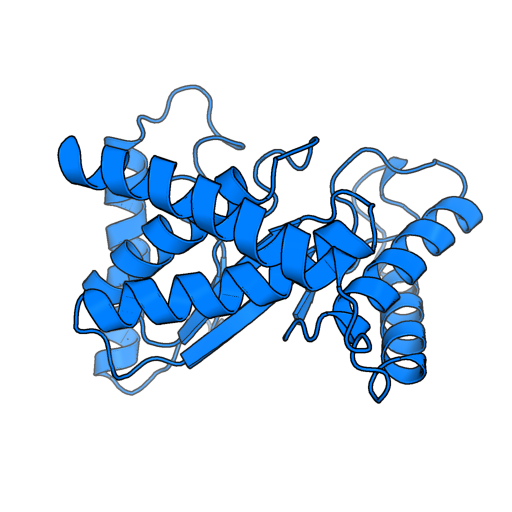.576 1.00 98.69 108 GLU A O 1
ATOM 835 N N . LEU A 1 109 ? -0.647 7.366 10.425 1.00 98.88 109 LEU A N 1
ATOM 836 C CA . LEU A 1 109 ? -2.029 7.824 10.295 1.00 98.88 109 LEU A CA 1
ATOM 837 C C . LEU A 1 109 ? -3.031 6.686 10.489 1.00 98.88 109 LEU A C 1
ATOM 839 O O . LEU A 1 109 ? -4.004 6.860 11.213 1.00 98.88 109 LEU A O 1
ATOM 843 N N . ALA A 1 110 ? -2.810 5.516 9.881 1.00 98.81 110 ALA A N 1
ATOM 844 C CA . ALA A 1 110 ? -3.696 4.372 10.086 1.00 98.81 110 ALA A CA 1
ATOM 845 C C . ALA A 1 110 ? -3.777 4.004 11.574 1.00 98.81 110 ALA A C 1
ATOM 847 O O . ALA A 1 110 ? -4.873 3.878 12.114 1.00 98.81 110 ALA A O 1
ATOM 848 N N . HIS A 1 111 ? -2.634 3.928 12.263 1.00 98.69 111 HIS A N 1
ATOM 849 C CA . HIS A 1 111 ? -2.607 3.649 13.697 1.00 98.69 111 HIS A CA 1
ATOM 850 C C . HIS A 1 111 ? -3.326 4.731 14.523 1.00 98.69 111 HIS A C 1
ATOM 852 O O . HIS A 1 111 ? -4.155 4.394 15.369 1.00 98.69 111 HIS A O 1
ATOM 858 N N . GLU A 1 112 ? -3.051 6.012 14.243 1.00 98.69 112 GLU A N 1
ATOM 859 C CA . GLU A 1 112 ? -3.683 7.176 14.882 1.00 98.69 112 GLU A CA 1
ATOM 860 C C . GLU A 1 112 ? -5.210 7.113 14.758 1.00 98.69 112 GLU A C 1
ATOM 862 O O . GLU A 1 112 ? -5.920 7.145 15.763 1.00 98.69 112 GLU A O 1
ATOM 867 N N . TYR A 1 113 ? -5.733 6.967 13.538 1.00 98.81 113 TYR A N 1
ATOM 868 C CA . TYR A 1 113 ? -7.175 6.928 13.304 1.00 98.81 113 TYR A CA 1
ATOM 869 C C . TYR A 1 113 ? -7.826 5.698 13.937 1.00 98.81 113 TYR A C 1
ATOM 871 O O . TYR A 1 113 ? -8.873 5.827 14.565 1.00 98.81 113 TYR A O 1
ATOM 879 N N . PHE A 1 114 ? -7.218 4.517 13.839 1.00 98.75 114 PHE A N 1
ATOM 880 C CA . PHE A 1 114 ? -7.798 3.311 14.433 1.00 98.75 114 PHE A CA 1
ATOM 881 C C . PHE A 1 114 ? -7.876 3.421 15.964 1.00 98.75 114 PHE A C 1
ATOM 883 O O . PHE A 1 114 ? -8.913 3.106 16.547 1.00 98.75 114 PHE A O 1
ATOM 890 N N . GLN A 1 115 ? -6.831 3.938 16.621 1.00 98.56 115 GLN A N 1
ATOM 891 C CA . GLN A 1 115 ? -6.853 4.162 18.071 1.00 98.56 115 GLN A CA 1
ATOM 892 C C . GLN A 1 115 ? -7.857 5.235 18.492 1.00 98.56 115 GLN A C 1
ATOM 894 O O . GLN A 1 115 ? -8.581 5.039 19.469 1.00 98.56 115 GLN A O 1
ATOM 899 N N . ASN A 1 116 ? -7.953 6.338 17.744 1.00 98.25 116 ASN A N 1
ATOM 900 C CA . ASN A 1 116 ? -8.915 7.408 18.023 1.00 98.25 116 ASN A CA 1
ATOM 901 C C . ASN A 1 116 ? -10.373 6.925 17.950 1.00 98.25 116 ASN A C 1
ATOM 903 O O . ASN A 1 116 ? -11.230 7.468 18.644 1.00 98.25 116 ASN A O 1
ATOM 907 N N . TYR A 1 117 ? -10.647 5.884 17.158 1.00 97.94 117 TYR A N 1
ATOM 908 C CA . TYR A 1 117 ? -11.955 5.226 17.071 1.00 97.94 117 TYR A CA 1
ATOM 909 C C . TYR A 1 117 ? -12.130 4.051 18.052 1.00 97.94 117 TYR A C 1
ATOM 911 O O . TYR A 1 117 ? -13.108 3.314 17.971 1.00 97.94 117 TYR A O 1
ATOM 919 N N . GLY A 1 118 ? -11.221 3.890 19.018 1.00 98.44 118 GLY A N 1
ATOM 920 C CA . GLY A 1 118 ? -11.349 2.923 20.111 1.00 98.44 118 GLY A CA 1
ATOM 921 C C . GLY A 1 118 ? -10.845 1.515 19.792 1.0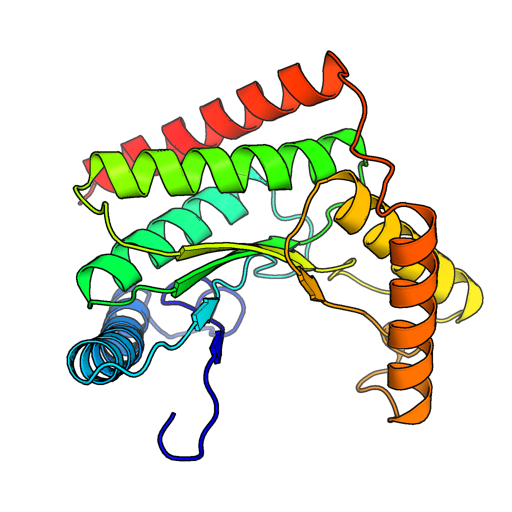0 98.44 118 GLY A C 1
ATOM 922 O O . GLY A 1 118 ? -10.936 0.629 20.643 1.00 98.44 118 GLY A O 1
ATOM 923 N N . TYR A 1 119 ? -10.270 1.290 18.610 1.00 98.50 119 TYR A N 1
ATOM 924 C CA . TYR A 1 119 ? -9.647 0.015 18.276 1.00 98.50 119 TYR A CA 1
ATOM 925 C C . TYR A 1 119 ? -8.252 -0.055 18.905 1.00 98.50 119 TYR A C 1
ATOM 927 O O . TYR A 1 119 ? -7.381 0.762 18.615 1.00 98.50 119 TYR A O 1
ATOM 935 N N . THR A 1 120 ? -8.026 -1.031 19.783 1.00 96.62 120 THR A N 1
ATOM 936 C CA . THR A 1 120 ? -6.749 -1.195 20.514 1.00 96.62 120 THR A CA 1
ATOM 937 C C . THR A 1 120 ? -6.110 -2.566 20.332 1.00 96.62 120 THR A C 1
ATOM 939 O O . THR A 1 120 ? -4.926 -2.740 20.603 1.00 96.62 120 THR A O 1
ATOM 942 N N . ASP A 1 121 ? -6.884 -3.527 19.843 1.00 96.44 121 ASP A N 1
ATOM 943 C CA . ASP A 1 121 ? -6.462 -4.896 19.589 1.00 96.44 121 ASP A CA 1
ATOM 944 C C . ASP A 1 121 ? -6.566 -5.147 18.085 1.00 96.44 121 ASP A C 1
ATOM 946 O O . ASP A 1 121 ? -7.656 -5.420 17.585 1.00 96.44 121 ASP A O 1
ATOM 950 N N . TYR A 1 122 ? -5.458 -4.935 17.371 1.00 98.44 122 TYR A N 1
ATOM 951 C CA . TYR A 1 122 ? -5.268 -5.275 15.961 1.00 98.44 122 TYR A CA 1
ATOM 952 C C . TYR A 1 122 ? -3.771 -5.335 15.616 1.00 98.44 122 TYR A C 1
ATOM 954 O O . TYR A 1 122 ? -2.930 -4.687 16.242 1.00 98.44 1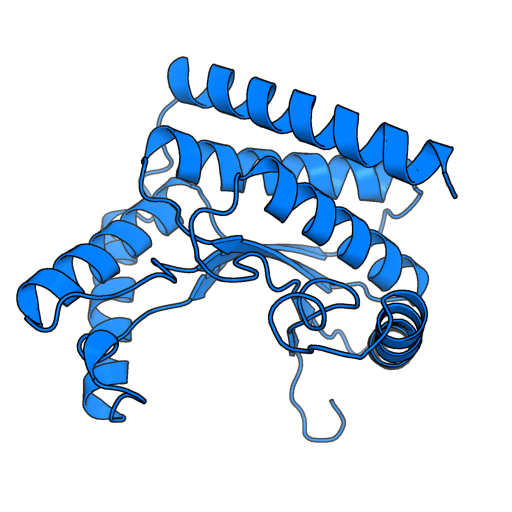22 TYR A O 1
ATOM 962 N N . GLU A 1 123 ? -3.439 -6.079 14.570 1.00 98.56 123 GLU A N 1
ATOM 963 C CA . GLU A 1 123 ? -2.144 -6.066 13.901 1.00 98.56 123 GLU A CA 1
ATOM 964 C C . GLU A 1 123 ? -2.198 -5.107 12.709 1.00 98.56 123 GLU A C 1
ATOM 966 O O . GLU A 1 123 ? -3.129 -5.158 11.905 1.00 98.56 123 GLU A O 1
ATOM 971 N N . LEU A 1 124 ? -1.185 -4.246 12.581 1.00 98.75 124 LEU A N 1
ATOM 972 C CA . LEU A 1 124 ? -1.056 -3.312 11.465 1.00 98.75 124 LEU A CA 1
ATOM 973 C C . LEU A 1 124 ? 0.285 -3.486 10.754 1.00 98.75 124 LEU A C 1
ATOM 975 O O . LEU A 1 124 ? 1.363 -3.351 11.348 1.00 98.75 124 LEU A O 1
ATOM 979 N N . SER A 1 125 ? 0.210 -3.713 9.449 1.00 98.81 125 SER A N 1
ATOM 980 C CA . SER A 1 125 ? 1.351 -3.814 8.544 1.00 98.81 125 SER A CA 1
ATOM 981 C C . SER A 1 125 ? 1.161 -2.937 7.303 1.00 98.81 125 SER A C 1
ATOM 983 O O . SER A 1 125 ? 0.089 -2.373 7.079 1.00 98.81 125 SER A O 1
ATOM 985 N N . THR A 1 126 ? 2.223 -2.768 6.519 1.00 98.75 126 THR A N 1
ATOM 986 C CA . THR A 1 126 ? 2.213 -1.962 5.290 1.00 98.75 126 THR A CA 1
ATOM 987 C C . THR A 1 126 ? 2.641 -2.786 4.086 1.00 98.75 126 THR A C 1
ATOM 989 O O . THR A 1 126 ? 3.548 -3.619 4.181 1.00 98.75 126 THR A O 1
ATOM 992 N N . VAL A 1 127 ? 2.034 -2.515 2.931 1.00 98.81 127 VAL A N 1
ATOM 993 C CA . VAL A 1 127 ? 2.459 -3.074 1.644 1.00 98.81 127 VAL A CA 1
ATOM 994 C C . VAL A 1 127 ? 2.855 -1.968 0.673 1.00 98.81 127 VAL A C 1
ATOM 996 O O . VAL A 1 127 ? 2.125 -1.001 0.464 1.00 98.81 127 VAL A O 1
ATOM 999 N N . PHE A 1 128 ? 4.025 -2.132 0.059 1.00 98.69 128 PHE A N 1
ATOM 1000 C CA . PHE A 1 128 ? 4.507 -1.288 -1.026 1.00 98.69 128 PHE A CA 1
ATOM 1001 C C . PHE A 1 128 ? 4.336 -2.020 -2.355 1.00 98.69 128 PHE A C 1
ATOM 1003 O O . PHE A 1 128 ? 4.916 -3.087 -2.566 1.00 98.69 128 PHE A O 1
ATOM 1010 N N . HIS A 1 129 ? 3.567 -1.463 -3.280 1.00 98.75 129 HIS A N 1
ATOM 1011 C CA . HIS A 1 129 ? 3.509 -1.990 -4.637 1.00 98.75 129 HIS A CA 1
ATOM 1012 C C . HIS A 1 129 ? 4.583 -1.290 -5.460 1.00 98.75 129 HIS A C 1
ATOM 1014 O O . HIS A 1 129 ? 4.582 -0.062 -5.564 1.00 98.75 129 HIS A O 1
ATOM 1020 N N . GLN A 1 130 ? 5.486 -2.069 -6.060 1.00 98.62 130 GLN A N 1
ATOM 1021 C CA . GLN A 1 130 ? 6.355 -1.5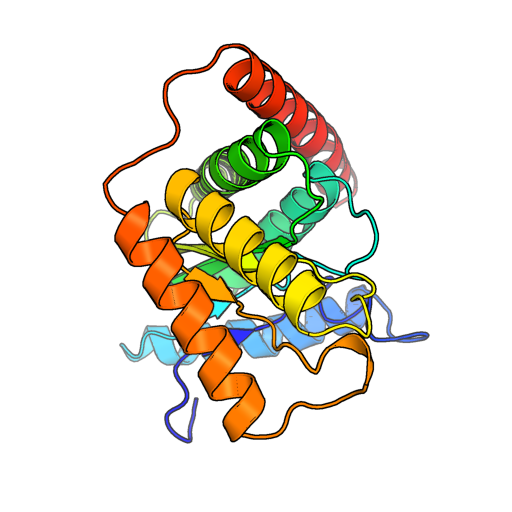47 -7.116 1.00 98.62 130 GLN A CA 1
ATOM 1022 C C . GLN A 1 130 ? 5.504 -0.908 -8.218 1.00 98.62 130 GLN A C 1
ATOM 1024 O O . GLN A 1 130 ? 4.327 -1.248 -8.343 1.00 98.62 130 GLN A O 1
ATOM 1029 N N . TRP A 1 131 ? 6.112 -0.008 -8.998 1.00 98.25 131 TRP A N 1
ATOM 1030 C CA . TRP A 1 131 ? 5.472 0.792 -10.048 1.00 98.25 131 TRP A CA 1
ATOM 1031 C C . TRP A 1 131 ? 4.262 0.102 -10.687 1.00 98.25 131 TRP A C 1
ATOM 1033 O O . TRP A 1 131 ? 4.359 -1.015 -11.185 1.00 98.25 131 TRP A O 1
ATOM 1043 N N . MET A 1 132 ? 3.105 0.758 -10.637 1.00 97.50 132 MET A N 1
ATOM 1044 C CA . MET A 1 132 ? 1.840 0.191 -11.122 1.00 97.50 132 MET A CA 1
ATOM 1045 C C . MET A 1 132 ? 1.405 0.774 -12.471 1.00 97.50 132 MET A C 1
ATOM 1047 O O . MET A 1 132 ? 0.402 0.329 -13.024 1.00 97.50 132 MET A O 1
ATOM 1051 N N . GLY A 1 133 ? 2.153 1.748 -12.996 1.00 95.44 133 GLY A N 1
ATOM 1052 C CA . GLY A 1 133 ? 1.929 2.321 -14.318 1.00 95.44 133 GLY A CA 1
ATOM 1053 C C . GLY A 1 133 ? 2.569 1.500 -15.441 1.00 95.44 133 GLY A C 1
ATOM 1054 O O . GLY A 1 133 ? 3.010 0.368 -15.251 1.00 95.44 133 GLY A O 1
ATOM 1055 N N . GLY A 1 134 ? 2.648 2.095 -16.634 1.00 96.31 134 GLY A N 1
ATOM 1056 C CA . GLY A 1 134 ? 3.232 1.442 -17.807 1.00 96.31 134 GLY A CA 1
ATOM 1057 C C . GLY A 1 134 ? 4.708 1.082 -17.614 1.00 96.31 134 GLY A C 1
ATOM 1058 O O . GLY A 1 134 ? 5.490 1.895 -17.115 1.00 96.31 134 GLY A O 1
ATOM 1059 N N . PHE A 1 135 ? 5.081 -0.130 -18.024 1.00 98.00 135 PHE A N 1
ATOM 1060 C CA . PHE A 1 135 ? 6.459 -0.619 -17.998 1.00 98.00 135 PHE A CA 1
ATOM 1061 C C . PHE A 1 135 ? 7.151 -0.461 -19.356 1.00 98.00 135 PHE A C 1
ATOM 1063 O O . PHE A 1 135 ? 6.486 -0.472 -20.392 1.00 98.00 135 PHE A O 1
ATOM 1070 N N . PRO A 1 136 ? 8.489 -0.345 -19.372 1.00 97.19 136 PRO A N 1
ATOM 1071 C CA . PRO A 1 136 ? 9.262 -0.446 -20.598 1.00 97.19 136 PRO A CA 1
ATOM 1072 C C . PRO A 1 136 ? 9.240 -1.885 -21.132 1.00 97.19 136 PRO A C 1
ATOM 1074 O O . PRO A 1 136 ? 9.302 -2.842 -20.366 1.00 97.19 136 PRO A O 1
ATOM 1077 N N . GLU A 1 137 ? 9.214 -2.017 -22.457 1.00 97.19 137 GLU A N 1
ATOM 1078 C CA . GLU A 1 137 ? 9.305 -3.304 -23.166 1.00 97.19 137 GLU A CA 1
ATOM 1079 C C . GLU A 1 137 ? 10.670 -3.993 -23.005 1.00 97.19 137 GLU A C 1
ATOM 1081 O O . GLU A 1 137 ? 10.762 -5.218 -23.041 1.00 97.19 137 GLU A O 1
ATOM 1086 N N . ASP A 1 138 ? 11.732 -3.200 -22.826 1.00 98.19 138 ASP A N 1
ATOM 1087 C CA . ASP A 1 138 ? 13.089 -3.690 -22.593 1.00 98.19 138 ASP A CA 1
ATOM 1088 C C . ASP A 1 138 ? 13.231 -4.251 -21.170 1.00 98.19 138 ASP A C 1
ATOM 1090 O O . ASP A 1 138 ? 13.060 -3.530 -20.181 1.00 98.19 138 ASP A O 1
ATOM 1094 N N . GLU A 1 139 ? 13.597 -5.530 -21.065 1.00 97.38 139 GLU A N 1
ATOM 1095 C CA . GLU A 1 139 ? 13.666 -6.224 -19.776 1.00 97.38 139 GLU A CA 1
ATOM 1096 C C . GLU A 1 139 ? 14.698 -5.612 -18.825 1.00 97.38 139 GLU A C 1
ATOM 1098 O O . GLU A 1 139 ? 14.464 -5.560 -17.620 1.00 97.38 139 GLU A O 1
ATOM 1103 N N . SER A 1 140 ? 15.826 -5.103 -19.334 1.00 98.06 140 SER A N 1
ATOM 1104 C CA . SER A 1 140 ? 16.849 -4.483 -18.482 1.00 98.06 140 SER A CA 1
ATOM 1105 C C . SER A 1 140 ? 16.327 -3.196 -17.840 1.00 98.06 140 SER A C 1
ATOM 1107 O O . SER A 1 140 ? 16.538 -2.965 -16.646 1.00 98.06 140 SER A O 1
ATOM 1109 N N . LYS A 1 141 ? 15.566 -2.390 -18.587 1.00 98.38 141 LYS A N 1
ATOM 1110 C CA . LYS A 1 141 ? 14.847 -1.230 -18.039 1.00 98.38 141 LYS A CA 1
ATOM 1111 C C . LYS A 1 141 ? 13.748 -1.657 -17.062 1.00 98.38 141 LYS A C 1
ATOM 1113 O O . LYS A 1 141 ? 13.590 -1.013 -16.026 1.00 98.38 141 LYS A O 1
ATOM 1118 N N . ALA A 1 142 ? 13.028 -2.745 -17.336 1.00 98.44 142 ALA A N 1
ATOM 1119 C CA . ALA A 1 142 ? 12.026 -3.277 -16.412 1.00 98.44 142 ALA A CA 1
ATOM 1120 C C . ALA A 1 142 ? 12.663 -3.721 -15.082 1.00 98.44 142 ALA A C 1
ATOM 1122 O O . ALA A 1 142 ? 12.165 -3.380 -14.008 1.00 98.44 142 ALA A O 1
ATOM 1123 N N . PHE A 1 143 ? 13.817 -4.394 -15.128 1.00 98.62 143 PHE A N 1
ATOM 1124 C CA . PHE A 1 143 ? 14.578 -4.768 -13.934 1.00 98.62 143 PHE A CA 1
ATOM 1125 C C . PHE A 1 143 ? 15.079 -3.565 -13.139 1.00 98.62 143 PHE A C 1
ATOM 1127 O O . PHE A 1 143 ? 15.124 -3.650 -11.910 1.00 98.62 143 PHE A O 1
ATOM 1134 N N . ALA A 1 144 ? 15.420 -2.451 -13.793 1.00 98.25 144 ALA A N 1
ATOM 1135 C CA . ALA A 1 144 ? 15.773 -1.220 -13.091 1.00 98.25 144 ALA A CA 1
ATOM 1136 C C . ALA A 1 144 ? 14.593 -0.695 -12.255 1.00 98.25 144 ALA A C 1
ATOM 1138 O O . ALA A 1 144 ? 14.782 -0.373 -11.084 1.00 98.25 144 ALA A O 1
ATOM 1139 N N . ILE A 1 145 ? 13.372 -0.698 -12.806 1.00 98.06 145 ILE A N 1
ATOM 1140 C CA . ILE A 1 145 ? 12.152 -0.295 -12.083 1.00 98.06 145 ILE A CA 1
ATOM 1141 C C . ILE A 1 145 ? 11.857 -1.251 -10.921 1.00 98.06 145 ILE A C 1
ATOM 1143 O O . ILE A 1 145 ? 11.650 -0.801 -9.795 1.00 98.06 145 ILE A O 1
ATOM 1147 N N . ILE A 1 146 ? 11.892 -2.564 -11.170 1.00 98.56 146 ILE A N 1
ATOM 1148 C CA . ILE A 1 146 ? 11.661 -3.605 -10.152 1.00 98.56 146 ILE A CA 1
ATOM 1149 C C . ILE A 1 146 ? 12.652 -3.453 -8.995 1.00 98.56 146 ILE A C 1
ATOM 1151 O O . ILE A 1 146 ? 12.267 -3.415 -7.826 1.00 98.56 146 ILE A O 1
ATOM 1155 N N . SER A 1 147 ? 13.939 -3.340 -9.320 1.00 98.31 147 SER A N 1
ATOM 1156 C CA . SER A 1 147 ? 14.999 -3.237 -8.319 1.00 98.31 147 SER A CA 1
ATOM 1157 C C . SER A 1 147 ? 14.898 -1.920 -7.556 1.00 98.31 147 SER A C 1
ATOM 1159 O O . SER A 1 147 ? 14.995 -1.924 -6.334 1.00 98.31 147 SER A O 1
ATOM 1161 N N . TRP A 1 148 ? 14.627 -0.803 -8.235 1.00 98.12 148 TRP A N 1
ATOM 1162 C CA . TRP A 1 148 ? 14.426 0.481 -7.567 1.00 98.12 148 TRP A CA 1
ATOM 1163 C C . TRP A 1 148 ? 13.248 0.434 -6.593 1.00 98.12 148 TRP A C 1
ATOM 1165 O O . TRP A 1 148 ? 13.414 0.767 -5.424 1.00 98.12 148 TRP A O 1
ATOM 1175 N N . GLY A 1 149 ? 12.086 -0.066 -7.023 1.00 98.12 149 GLY A N 1
ATOM 1176 C CA . GLY A 1 149 ? 10.923 -0.206 -6.147 1.00 98.12 149 GLY A CA 1
ATOM 1177 C C . GLY A 1 149 ? 11.182 -1.121 -4.944 1.00 98.12 149 GLY A C 1
ATOM 1178 O O . GLY A 1 149 ? 10.745 -0.813 -3.839 1.00 98.12 149 GLY A O 1
ATOM 1179 N N . ALA A 1 150 ? 11.948 -2.206 -5.113 1.00 98.25 150 ALA A N 1
ATOM 1180 C CA . ALA A 1 150 ? 12.374 -3.052 -3.995 1.00 98.25 150 ALA A CA 1
ATOM 1181 C C . ALA A 1 150 ? 13.310 -2.321 -3.014 1.00 98.25 150 ALA A C 1
ATOM 1183 O O . ALA A 1 150 ? 13.156 -2.478 -1.803 1.00 98.25 150 ALA A O 1
ATOM 1184 N N . ALA A 1 151 ? 14.245 -1.508 -3.517 1.00 97.75 151 ALA A N 1
ATOM 1185 C CA . ALA A 1 151 ? 15.127 -0.702 -2.677 1.00 97.75 151 ALA A CA 1
ATOM 1186 C C . ALA A 1 151 ? 14.325 0.311 -1.844 1.00 97.75 151 ALA A C 1
ATOM 1188 O O . ALA A 1 151 ? 14.472 0.352 -0.623 1.00 97.75 151 ALA A O 1
ATOM 1189 N N . VAL A 1 152 ? 13.416 1.062 -2.479 1.00 97.81 152 VAL A N 1
ATOM 1190 C CA . VAL A 1 152 ? 12.547 2.032 -1.790 1.00 97.81 152 VAL A CA 1
ATOM 1191 C C . VAL A 1 152 ? 11.669 1.345 -0.742 1.00 97.81 152 VAL A C 1
ATOM 1193 O O . VAL A 1 152 ? 11.620 1.799 0.401 1.00 97.81 152 VAL A O 1
ATOM 1196 N N . ALA A 1 153 ? 11.040 0.215 -1.084 1.00 97.75 153 ALA A N 1
ATOM 1197 C CA . ALA A 1 153 ? 10.228 -0.557 -0.145 1.00 97.75 153 ALA A CA 1
ATOM 1198 C C . ALA A 1 153 ? 11.031 -0.963 1.104 1.00 97.75 153 ALA A C 1
ATOM 1200 O O . ALA A 1 153 ? 10.586 -0.707 2.224 1.00 97.75 153 ALA A O 1
ATOM 1201 N N . GLY A 1 154 ? 12.232 -1.522 0.918 1.00 97.00 154 GLY A N 1
ATOM 1202 C CA . GLY A 1 154 ? 13.107 -1.927 2.020 1.00 97.00 154 GLY A CA 1
ATOM 1203 C C . GLY A 1 154 ? 13.535 -0.753 2.903 1.00 97.00 154 GLY A C 1
ATOM 1204 O O . GLY A 1 154 ? 13.375 -0.809 4.120 1.00 97.00 154 GLY A O 1
ATOM 1205 N N . MET A 1 155 ? 13.997 0.343 2.297 1.00 96.25 155 MET A N 1
ATOM 1206 C CA . MET A 1 155 ? 14.458 1.524 3.039 1.00 96.25 155 MET A CA 1
ATOM 1207 C C . MET A 1 155 ? 13.319 2.253 3.766 1.00 96.25 155 MET A C 1
ATOM 1209 O O . MET A 1 155 ? 13.536 2.808 4.844 1.00 96.25 155 MET A O 1
ATOM 1213 N N . SER A 1 156 ? 12.103 2.240 3.209 1.00 96.94 156 SER A N 1
ATOM 1214 C CA . SER A 1 156 ? 10.914 2.853 3.820 1.00 96.94 156 SER A CA 1
ATOM 1215 C C . SER A 1 156 ? 10.394 2.104 5.053 1.00 96.94 156 SER A C 1
ATOM 1217 O O . SER A 1 156 ? 9.642 2.674 5.842 1.00 96.94 156 SER A O 1
ATOM 1219 N N . GLY A 1 157 ? 10.798 0.841 5.239 1.00 95.69 157 GLY A N 1
ATOM 1220 C CA . GLY A 1 157 ? 10.292 -0.024 6.305 1.00 95.69 157 GLY A CA 1
ATOM 1221 C C . GLY A 1 157 ? 8.948 -0.686 5.986 1.00 95.69 157 GLY A C 1
ATOM 1222 O O . GLY A 1 157 ? 8.217 -1.052 6.909 1.00 95.69 157 GLY A O 1
ATOM 1223 N N . ALA A 1 158 ? 8.600 -0.841 4.703 1.00 97.62 158 ALA A N 1
ATOM 1224 C CA . ALA A 1 158 ? 7.404 -1.575 4.301 1.00 97.62 158 ALA A CA 1
ATOM 1225 C C . ALA A 1 158 ? 7.452 -3.027 4.812 1.00 97.62 158 ALA A C 1
ATOM 1227 O O . ALA A 1 158 ? 8.489 -3.687 4.744 1.00 97.62 158 ALA A O 1
ATOM 1228 N N . THR A 1 159 ? 6.328 -3.549 5.312 1.00 98.12 159 THR A N 1
ATOM 1229 C CA . THR A 1 159 ? 6.269 -4.936 5.815 1.00 98.12 159 THR A CA 1
ATOM 1230 C C . THR A 1 159 ? 6.272 -5.955 4.674 1.00 98.12 159 THR A C 1
ATOM 1232 O O . THR A 1 159 ? 6.839 -7.040 4.803 1.00 98.12 159 THR A O 1
ATOM 1235 N N . LYS A 1 160 ? 5.650 -5.601 3.545 1.00 98.38 160 LYS A N 1
ATOM 1236 C CA . LYS A 1 160 ? 5.543 -6.428 2.340 1.00 98.38 160 LYS A CA 1
ATOM 1237 C C . LYS A 1 160 ? 5.816 -5.593 1.089 1.00 98.38 160 LYS A C 1
ATOM 1239 O O . LYS A 1 160 ? 5.489 -4.409 1.049 1.00 98.38 160 LYS A O 1
ATOM 1244 N N . VAL A 1 161 ? 6.351 -6.223 0.043 1.00 98.19 161 VAL A N 1
ATOM 1245 C CA . VAL A 1 161 ? 6.438 -5.636 -1.302 1.00 98.19 161 VAL A CA 1
ATOM 1246 C C . VAL A 1 161 ? 5.719 -6.519 -2.321 1.00 98.19 161 VAL A C 1
ATOM 1248 O O . VAL A 1 161 ? 5.896 -7.739 -2.314 1.00 98.19 161 VAL A O 1
ATOM 1251 N N . ILE A 1 162 ? 4.918 -5.916 -3.202 1.00 98.38 162 ILE A N 1
ATOM 1252 C CA . ILE A 1 162 ? 4.363 -6.601 -4.377 1.00 98.38 162 ILE A CA 1
ATOM 1253 C C . ILE A 1 162 ? 5.339 -6.435 -5.536 1.00 98.38 162 ILE A C 1
ATOM 1255 O O . ILE A 1 162 ? 5.618 -5.320 -5.979 1.00 98.38 162 ILE A O 1
ATOM 1259 N N . THR A 1 163 ? 5.878 -7.559 -6.001 1.00 97.56 163 THR A N 1
ATOM 1260 C CA . THR A 1 163 ? 6.913 -7.598 -7.034 1.00 97.56 163 THR A CA 1
ATOM 1261 C C . THR A 1 163 ? 6.313 -7.626 -8.433 1.00 97.56 163 THR A C 1
ATOM 1263 O O . THR A 1 163 ? 5.376 -8.382 -8.692 1.00 97.56 163 THR A O 1
ATOM 1266 N N . LYS A 1 164 ? 6.909 -6.867 -9.349 1.00 98.31 164 LYS A N 1
ATOM 1267 C CA . LYS A 1 164 ? 6.605 -6.878 -10.780 1.00 98.31 164 LYS A CA 1
ATOM 1268 C C . LYS A 1 164 ? 7.519 -7.835 -11.537 1.00 98.31 164 LYS A C 1
ATOM 1270 O O . LYS A 1 164 ? 8.483 -8.379 -10.992 1.00 98.31 164 LYS A O 1
ATOM 1275 N N . SER A 1 165 ? 7.194 -8.056 -12.805 1.00 98.19 165 SER A N 1
ATOM 1276 C CA . SER A 1 165 ? 7.942 -8.937 -13.699 1.00 98.19 165 SER A CA 1
ATOM 1277 C C . SER A 1 165 ? 8.551 -8.149 -14.864 1.00 98.19 165 SER A C 1
ATOM 1279 O O . SER A 1 165 ? 8.010 -7.108 -15.237 1.00 98.19 165 SER A O 1
ATOM 1281 N N . PRO A 1 166 ? 9.628 -8.641 -15.500 1.00 97.31 166 PRO A N 1
ATOM 1282 C CA . PRO A 1 166 ? 10.149 -8.028 -16.723 1.00 97.31 166 PRO A CA 1
ATOM 1283 C C . PRO A 1 166 ? 9.158 -8.084 -17.902 1.00 97.31 166 PRO A C 1
ATOM 1285 O O . PRO A 1 166 ? 9.341 -7.384 -18.888 1.00 97.31 166 PRO A O 1
ATOM 1288 N N . HIS A 1 167 ? 8.088 -8.883 -17.799 1.00 97.19 167 HIS A N 1
ATOM 1289 C CA . HIS A 1 167 ? 7.057 -9.029 -18.830 1.00 97.19 167 HIS A CA 1
ATOM 1290 C C . HIS A 1 167 ? 5.888 -8.037 -18.692 1.00 97.19 167 HIS A C 1
ATOM 1292 O O . HIS A 1 167 ? 4.932 -8.125 -19.459 1.00 97.19 167 HIS A O 1
ATOM 1298 N N . GLU A 1 168 ? 5.933 -7.103 -17.737 1.00 95.81 168 GLU A N 1
ATOM 1299 C CA . GLU A 1 168 ? 4.787 -6.249 -17.389 1.00 95.81 168 GLU A CA 1
ATOM 1300 C C . GLU A 1 168 ? 4.234 -5.432 -18.575 1.00 95.81 168 GLU A C 1
ATOM 1302 O O . GLU A 1 168 ? 3.030 -5.211 -18.659 1.00 95.81 168 GLU A O 1
ATOM 1307 N N . ALA A 1 169 ? 5.085 -5.032 -19.528 1.00 95.06 169 ALA A N 1
ATOM 1308 C CA . ALA A 1 169 ? 4.664 -4.308 -20.732 1.00 95.06 169 ALA A CA 1
ATOM 1309 C C . ALA A 1 169 ? 3.891 -5.176 -21.748 1.00 95.06 169 ALA A C 1
ATOM 1311 O O . ALA A 1 169 ? 3.186 -4.649 -22.604 1.00 95.06 169 ALA A O 1
ATOM 1312 N N . TRP A 1 170 ? 4.023 -6.502 -21.664 1.00 91.50 170 TRP A N 1
ATOM 1313 C CA . TRP A 1 170 ? 3.540 -7.445 -22.676 1.00 91.50 170 TRP A CA 1
ATOM 1314 C C . TRP A 1 170 ? 2.264 -8.184 -22.254 1.00 91.50 170 TRP A C 1
ATOM 1316 O O . TRP A 1 170 ? 1.477 -8.591 -23.108 1.00 91.50 170 TRP A O 1
ATOM 1326 N N . GLY A 1 171 ? 2.050 -8.375 -20.949 1.00 90.94 171 GLY A N 1
ATOM 1327 C CA . GLY A 1 171 ? 0.869 -9.044 -20.403 1.00 90.94 171 GLY A CA 1
ATOM 1328 C C . GLY A 1 171 ? 1.173 -9.886 -19.165 1.00 90.94 171 GLY A C 1
ATOM 1329 O O . GLY A 1 171 ? 2.134 -9.638 -18.440 1.00 90.94 171 GLY A O 1
ATOM 1330 N N . ILE A 1 172 ? 0.341 -10.904 -18.915 1.00 94.94 172 ILE A N 1
ATOM 1331 C CA . ILE A 1 172 ? 0.517 -11.810 -17.769 1.00 94.94 172 ILE A CA 1
ATOM 1332 C C . ILE A 1 172 ? 1.879 -12.521 -17.888 1.00 94.94 172 ILE A C 1
ATOM 1334 O O . ILE A 1 172 ? 2.156 -13.136 -18.924 1.00 94.94 172 ILE A O 1
ATOM 1338 N N . PRO A 1 173 ? 2.733 -12.486 -16.848 1.00 95.69 173 PRO A N 1
ATOM 1339 C CA . PRO A 1 173 ? 4.055 -13.088 -16.920 1.00 95.69 173 PRO A CA 1
ATOM 1340 C C . PRO A 1 173 ? 3.999 -14.609 -17.012 1.00 95.69 173 PRO A C 1
ATOM 1342 O O . PRO A 1 173 ? 3.142 -15.271 -16.423 1.00 95.69 173 PRO A O 1
ATOM 1345 N N . THR A 1 174 ? 5.010 -15.186 -17.661 1.00 98.00 174 THR A N 1
ATOM 1346 C CA . THR A 1 174 ? 5.299 -16.612 -17.485 1.00 98.00 174 THR A CA 1
ATOM 1347 C C . THR A 1 174 ? 5.779 -16.869 -16.054 1.00 98.00 174 THR A C 1
ATOM 1349 O O . THR A 1 174 ? 6.316 -15.978 -15.389 1.00 98.00 174 THR A O 1
ATOM 1352 N N . ALA A 1 175 ? 5.665 -18.113 -15.580 1.00 98.00 175 ALA A N 1
ATOM 1353 C CA . ALA A 1 175 ? 6.206 -18.491 -14.273 1.00 98.00 175 ALA A CA 1
ATOM 1354 C C . ALA A 1 175 ? 7.711 -18.171 -14.153 1.00 98.00 175 ALA A C 1
ATOM 1356 O O . ALA A 1 175 ? 8.162 -17.698 -13.112 1.00 98.00 175 ALA A O 1
ATOM 1357 N N . ALA A 1 176 ? 8.479 -18.369 -15.231 1.00 98.12 176 ALA A N 1
ATOM 1358 C CA . ALA A 1 176 ? 9.908 -18.068 -15.262 1.00 98.12 176 ALA A CA 1
ATOM 1359 C C . ALA A 1 176 ? 10.192 -16.564 -15.106 1.00 98.12 176 ALA A C 1
ATOM 1361 O O . ALA A 1 176 ? 11.023 -16.193 -14.278 1.00 98.12 176 ALA A O 1
ATOM 1362 N N . ALA A 1 177 ? 9.475 -15.704 -15.836 1.00 97.31 177 ALA A N 1
ATOM 1363 C CA . ALA A 1 177 ? 9.616 -14.250 -15.729 1.00 97.31 177 ALA A CA 1
ATOM 1364 C C . ALA A 1 177 ? 9.215 -13.738 -14.337 1.00 97.31 177 ALA A C 1
ATOM 1366 O O . ALA A 1 177 ? 9.909 -12.910 -13.746 1.00 97.31 177 ALA A O 1
ATOM 1367 N N . ASN A 1 178 ? 8.144 -14.290 -13.761 1.00 98.25 178 ASN A N 1
ATOM 1368 C CA . ASN A 1 178 ? 7.724 -13.950 -12.403 1.00 98.25 178 ASN A CA 1
ATOM 1369 C C . ASN A 1 178 ? 8.802 -14.329 -11.363 1.00 98.25 178 ASN A C 1
ATOM 1371 O O . ASN A 1 178 ? 9.179 -13.521 -10.516 1.00 98.25 178 ASN A O 1
ATOM 1375 N N . ILE A 1 179 ? 9.400 -15.523 -11.487 1.00 98.44 179 ILE A N 1
ATOM 1376 C CA . ILE A 1 179 ? 10.529 -15.948 -10.641 1.00 98.44 179 ILE A CA 1
ATOM 1377 C C . ILE A 1 179 ? 11.717 -14.983 -10.754 1.00 98.44 179 ILE A C 1
ATOM 1379 O O . ILE A 1 179 ? 12.385 -14.728 -9.750 1.00 98.44 179 ILE A O 1
ATOM 1383 N N . GLN A 1 180 ? 12.010 -14.450 -11.942 1.00 98.38 180 GLN A N 1
ATOM 1384 C CA . GLN A 1 180 ? 13.097 -13.482 -12.109 1.00 98.38 180 GLN A CA 1
ATOM 1385 C C . GLN A 1 180 ? 12.810 -12.168 -11.367 1.00 98.38 180 GLN A C 1
ATOM 1387 O O . GLN A 1 180 ? 13.681 -11.696 -10.636 1.00 98.38 180 GLN A O 1
ATOM 1392 N N . GLY A 1 181 ? 11.592 -11.628 -11.476 1.00 98.44 181 GLY A N 1
ATOM 1393 C CA . GLY A 1 181 ? 11.165 -10.436 -10.729 1.00 98.44 181 GLY A CA 1
ATOM 1394 C C . GLY A 1 181 ? 11.251 -10.622 -9.209 1.00 98.44 181 GLY A C 1
ATOM 1395 O O . GLY A 1 181 ? 11.809 -9.777 -8.500 1.00 98.44 181 GLY A O 1
ATOM 1396 N N . LEU A 1 182 ? 10.808 -11.783 -8.710 1.00 98.56 182 LEU A N 1
ATOM 1397 C CA . LEU A 1 182 ? 10.933 -12.172 -7.300 1.00 98.56 182 LEU A CA 1
ATOM 1398 C C . LEU A 1 182 ? 12.397 -12.263 -6.850 1.00 98.56 182 LEU A C 1
ATOM 1400 O O . LEU A 1 182 ? 12.753 -11.758 -5.785 1.00 98.56 182 LEU A O 1
ATOM 1404 N N . LYS A 1 183 ? 13.266 -12.895 -7.650 1.00 98.62 183 LYS A N 1
ATOM 1405 C CA . LYS A 1 183 ? 14.700 -13.019 -7.341 1.00 98.62 183 LYS A CA 1
ATOM 1406 C C . LYS A 1 183 ? 15.391 -11.657 -7.303 1.00 98.62 183 LYS A C 1
ATOM 1408 O O . LYS A 1 183 ? 16.141 -11.417 -6.360 1.00 98.62 183 LYS A O 1
ATOM 1413 N N . ALA A 1 184 ? 15.121 -10.788 -8.277 1.00 98.62 184 ALA A N 1
ATOM 1414 C CA . ALA A 1 184 ? 15.679 -9.438 -8.333 1.00 98.62 184 ALA A CA 1
ATOM 1415 C C . ALA A 1 184 ? 15.239 -8.605 -7.121 1.00 98.62 184 ALA A C 1
ATOM 1417 O O . ALA A 1 184 ? 16.077 -8.051 -6.411 1.00 98.62 184 ALA A O 1
ATOM 1418 N N . SER A 1 185 ? 13.937 -8.609 -6.821 1.00 98.56 185 SER A N 1
ATOM 1419 C CA . SER A 1 185 ? 13.382 -7.884 -5.674 1.00 98.56 185 SER A CA 1
ATOM 1420 C C . SER A 1 185 ? 13.958 -8.389 -4.352 1.00 98.56 185 SER A C 1
ATOM 1422 O O . SER A 1 185 ? 14.418 -7.593 -3.540 1.00 98.56 185 SER A O 1
ATOM 1424 N N . ARG A 1 186 ? 14.012 -9.713 -4.147 1.00 98.44 186 ARG A N 1
ATOM 1425 C CA . ARG A 1 186 ? 14.596 -10.313 -2.938 1.00 98.44 186 ARG A CA 1
ATOM 1426 C C . ARG A 1 186 ? 16.078 -9.984 -2.787 1.00 98.44 186 ARG A C 1
ATOM 1428 O O . ARG A 1 186 ? 16.510 -9.673 -1.684 1.00 98.44 186 ARG A O 1
ATOM 1435 N N . GLN A 1 187 ? 16.853 -10.057 -3.870 1.00 98.31 187 GLN A N 1
ATOM 1436 C CA . GLN A 1 187 ? 18.267 -9.696 -3.819 1.00 98.31 187 GLN A CA 1
ATOM 1437 C C . GLN A 1 187 ? 18.437 -8.230 -3.424 1.00 98.31 187 GLN A C 1
ATOM 1439 O O . GLN A 1 187 ? 19.261 -7.938 -2.565 1.00 98.31 187 GLN A O 1
ATOM 1444 N N . MET A 1 188 ? 17.647 -7.321 -4.003 1.00 98.31 188 MET A N 1
ATOM 1445 C CA . MET A 1 188 ? 17.726 -5.908 -3.647 1.00 98.31 188 MET A CA 1
ATOM 1446 C C . MET A 1 188 ? 17.312 -5.655 -2.194 1.00 98.31 188 MET A C 1
ATOM 1448 O O . MET A 1 188 ? 18.024 -4.957 -1.482 1.00 98.31 188 MET A O 1
ATOM 1452 N N . LEU A 1 189 ? 16.227 -6.274 -1.717 1.00 97.38 189 LEU A N 1
ATOM 1453 C CA . LEU A 1 189 ? 15.827 -6.193 -0.309 1.00 97.38 189 LEU A CA 1
ATOM 1454 C C . LEU A 1 189 ? 16.947 -6.659 0.626 1.00 97.38 189 LEU A C 1
ATOM 1456 O O . LEU A 1 189 ? 17.234 -5.977 1.598 1.00 97.38 189 LEU A O 1
ATOM 1460 N N . ASN A 1 190 ? 17.625 -7.768 0.315 1.00 97.00 190 ASN A N 1
ATOM 1461 C CA . ASN A 1 190 ? 18.763 -8.246 1.108 1.00 97.00 190 ASN A CA 1
ATOM 1462 C C . ASN A 1 190 ? 19.933 -7.252 1.135 1.00 97.00 190 ASN A C 1
ATOM 1464 O O . ASN A 1 190 ? 20.669 -7.220 2.112 1.00 97.00 190 ASN A O 1
ATOM 1468 N N . MET A 1 191 ? 20.119 -6.455 0.078 1.00 96.94 191 MET A N 1
ATOM 1469 C CA . MET A 1 191 ? 21.158 -5.422 0.043 1.00 96.94 191 MET A CA 1
ATOM 1470 C C . MET A 1 191 ? 20.816 -4.227 0.942 1.00 96.94 191 MET A C 1
ATOM 1472 O O . MET A 1 191 ? 21.731 -3.581 1.448 1.00 96.94 191 MET A O 1
ATOM 1476 N N . VAL A 1 192 ? 19.528 -3.913 1.131 1.00 95.62 192 VAL A N 1
ATOM 1477 C CA . VAL A 1 192 ? 19.068 -2.702 1.841 1.00 95.62 192 VAL A CA 1
ATOM 1478 C C . VAL A 1 192 ? 18.343 -2.971 3.165 1.00 95.62 192 VAL A C 1
ATOM 1480 O O . VAL A 1 192 ? 17.912 -2.025 3.811 1.00 95.62 192 VAL A O 1
ATOM 1483 N N . ASN A 1 193 ? 18.188 -4.225 3.598 1.00 85.38 193 ASN A N 1
ATOM 1484 C CA . ASN A 1 193 ? 17.372 -4.591 4.768 1.00 85.38 193 ASN A CA 1
ATOM 1485 C C . ASN A 1 193 ? 17.834 -3.937 6.086 1.00 85.38 193 ASN A C 1
ATOM 1487 O O . ASN A 1 193 ? 17.008 -3.625 6.941 1.00 85.38 193 ASN A O 1
ATOM 1491 N N . GLU A 1 194 ? 19.136 -3.707 6.244 1.00 88.62 194 GLU A N 1
ATOM 1492 C CA . GLU A 1 194 ? 19.734 -3.013 7.391 1.00 88.62 194 GLU A CA 1
ATOM 1493 C C . GLU A 1 194 ? 19.853 -1.496 7.165 1.00 88.62 194 GLU A C 1
ATOM 1495 O O . GLU A 1 194 ? 20.250 -0.751 8.059 1.00 88.62 194 GLU A O 1
ATOM 1500 N N . GLN A 1 195 ? 19.465 -1.015 5.984 1.00 91.25 195 GLN A N 1
ATOM 1501 C CA . GLN A 1 195 ? 19.563 0.379 5.566 1.00 91.25 195 GLN A CA 1
ATOM 1502 C C . GLN A 1 195 ? 18.204 1.072 5.681 1.00 91.25 195 GLN A C 1
ATOM 1504 O O . GLN A 1 195 ? 17.590 1.450 4.682 1.00 91.25 195 GLN A O 1
ATOM 1509 N N . LYS A 1 196 ? 17.726 1.267 6.916 1.00 88.94 196 LYS A N 1
ATOM 1510 C CA . LYS A 1 196 ? 16.582 2.164 7.144 1.00 88.94 196 LYS A CA 1
ATOM 1511 C C . LYS A 1 196 ? 16.892 3.535 6.548 1.00 88.94 196 LYS A C 1
ATOM 1513 O O . LYS A 1 196 ? 18.024 4.008 6.665 1.00 88.94 196 LYS A O 1
ATOM 1518 N N . PHE A 1 197 ? 15.895 4.167 5.930 1.00 93.38 197 PHE A N 1
ATOM 1519 C CA . PHE A 1 197 ? 16.089 5.494 5.363 1.00 93.38 197 PHE A CA 1
ATOM 1520 C C . PHE A 1 197 ? 16.610 6.451 6.452 1.00 93.38 197 PHE A C 1
ATOM 1522 O O . PHE A 1 197 ? 16.013 6.511 7.532 1.00 93.38 197 PHE A O 1
ATOM 1529 N N . PRO A 1 198 ? 17.740 7.143 6.226 1.00 93.69 198 PRO A N 1
ATOM 1530 C CA . PRO A 1 198 ? 18.350 7.967 7.258 1.00 93.69 198 PRO A CA 1
ATOM 1531 C C . PRO A 1 198 ? 17.459 9.174 7.586 1.00 93.69 198 PRO A C 1
ATOM 1533 O O . PRO A 1 198 ? 16.706 9.621 6.715 1.00 93.69 198 PRO A O 1
ATOM 1536 N N . PRO A 1 199 ? 17.568 9.747 8.801 1.00 92.81 199 PRO A N 1
ATOM 1537 C CA . PRO A 1 199 ? 16.904 11.004 9.130 1.00 92.81 199 PRO A CA 1
ATOM 1538 C C . PRO A 1 199 ? 17.177 12.059 8.057 1.00 92.81 199 PRO A C 1
ATOM 1540 O O . PRO A 1 199 ? 18.328 12.318 7.693 1.00 92.81 199 PRO A O 1
ATOM 1543 N N . CYS A 1 200 ? 16.109 12.630 7.509 1.00 96.56 200 CYS A N 1
ATOM 1544 C CA . CYS A 1 200 ? 16.176 13.514 6.358 1.00 96.56 200 CYS A CA 1
ATOM 1545 C C . CYS A 1 200 ? 15.095 14.594 6.487 1.00 96.56 200 CYS A C 1
ATOM 1547 O O . CYS A 1 200 ? 13.913 14.263 6.369 1.00 96.56 200 CYS A O 1
ATOM 1549 N N . PRO A 1 201 ? 15.466 15.880 6.640 1.00 98.06 201 PRO A N 1
ATOM 1550 C CA . PRO A 1 201 ? 14.495 16.967 6.786 1.00 98.06 201 PRO A CA 1
ATOM 1551 C C . PRO A 1 201 ? 13.484 17.061 5.636 1.00 98.06 201 PRO A C 1
ATOM 1553 O O . PRO A 1 201 ? 12.347 17.466 5.841 1.00 98.06 201 PRO A O 1
ATOM 1556 N N . ALA A 1 202 ? 13.880 16.665 4.421 1.00 98.19 202 ALA A N 1
ATOM 1557 C CA . ALA A 1 202 ? 12.973 16.640 3.276 1.00 98.19 202 ALA A CA 1
ATOM 1558 C C . ALA A 1 202 ? 11.902 15.542 3.398 1.00 98.19 202 ALA A C 1
ATOM 1560 O O . ALA A 1 202 ? 10.762 15.772 3.015 1.00 98.19 202 ALA A O 1
ATOM 1561 N N . VAL A 1 203 ? 12.251 14.372 3.950 1.00 98.31 203 VAL A N 1
ATOM 1562 C CA . VAL A 1 203 ? 11.275 13.304 4.230 1.00 98.31 203 VAL A CA 1
ATOM 1563 C C . VAL A 1 203 ? 10.351 13.719 5.369 1.00 98.31 203 VAL A C 1
ATOM 1565 O O . VAL A 1 203 ? 9.148 13.539 5.254 1.00 98.31 203 VAL A O 1
ATOM 1568 N N . GLU A 1 204 ? 10.886 14.318 6.435 1.00 98.44 204 GLU A N 1
ATOM 1569 C CA . GLU A 1 204 ? 10.082 14.815 7.561 1.00 98.44 204 GLU A CA 1
ATOM 1570 C C . GLU A 1 204 ? 9.068 15.877 7.113 1.00 98.44 204 GLU A C 1
ATOM 1572 O O . GLU A 1 204 ? 7.891 15.795 7.460 1.00 98.44 204 GLU A O 1
ATOM 1577 N N . LEU A 1 205 ? 9.499 16.833 6.284 1.00 98.69 205 LEU A N 1
ATOM 1578 C CA . LEU A 1 205 ? 8.606 17.832 5.698 1.00 98.69 205 LEU A CA 1
ATOM 1579 C C . LEU A 1 205 ? 7.503 17.180 4.853 1.00 98.69 205 LEU A C 1
ATOM 1581 O O . LEU A 1 205 ? 6.334 17.528 4.997 1.00 98.69 205 LEU A O 1
ATOM 1585 N N . GLU A 1 206 ? 7.864 16.227 3.993 1.00 98.75 206 GLU A N 1
ATOM 1586 C CA . GLU A 1 206 ? 6.911 15.525 3.129 1.00 98.75 206 GLU A CA 1
ATOM 1587 C C . GLU A 1 206 ? 5.911 14.678 3.939 1.00 98.75 206 GLU A C 1
ATOM 1589 O O . GLU A 1 206 ? 4.726 14.651 3.614 1.00 98.75 206 GLU A O 1
ATOM 1594 N N . ILE A 1 207 ? 6.345 14.040 5.035 1.00 98.81 207 ILE A N 1
ATOM 1595 C CA . ILE A 1 207 ? 5.462 13.319 5.967 1.00 98.81 207 ILE A CA 1
ATOM 1596 C C . ILE A 1 207 ? 4.399 14.259 6.532 1.00 98.81 207 ILE A C 1
ATOM 1598 O O . ILE A 1 207 ? 3.213 13.922 6.517 1.00 98.81 207 ILE A O 1
ATOM 1602 N N . GLU A 1 208 ? 4.799 15.433 7.020 1.00 98.75 208 GLU A N 1
ATOM 1603 C CA . GLU A 1 208 ? 3.862 16.387 7.616 1.00 98.75 208 GLU A CA 1
ATOM 1604 C C . GLU A 1 208 ? 2.901 16.982 6.579 1.00 98.75 208 GLU A C 1
ATOM 1606 O O . GLU A 1 208 ? 1.713 17.152 6.871 1.00 98.75 208 GLU A O 1
ATOM 1611 N N . LEU A 1 209 ? 3.366 17.209 5.346 1.00 98.81 209 LEU A N 1
ATOM 1612 C CA . LEU A 1 209 ? 2.504 17.608 4.231 1.00 98.81 209 LEU A CA 1
ATOM 1613 C C . LEU A 1 209 ? 1.443 16.540 3.940 1.00 98.81 209 LEU A C 1
ATOM 1615 O O . LEU A 1 209 ? 0.251 16.849 4.014 1.00 98.81 209 LEU A O 1
ATOM 1619 N N . ILE A 1 210 ? 1.848 15.282 3.728 1.00 98.88 210 ILE A N 1
ATOM 1620 C CA . ILE A 1 210 ? 0.918 14.168 3.472 1.00 98.88 210 ILE A CA 1
ATOM 1621 C C . ILE A 1 210 ? -0.097 14.044 4.615 1.00 98.88 210 ILE A C 1
ATOM 1623 O O . ILE A 1 210 ? -1.300 13.933 4.372 1.00 98.88 210 ILE A O 1
ATOM 1627 N N . LYS A 1 211 ? 0.351 14.112 5.876 1.00 98.94 211 LYS A N 1
ATOM 1628 C CA . LYS A 1 211 ? -0.546 14.070 7.042 1.00 98.94 211 LYS A CA 1
ATOM 1629 C C . LYS A 1 211 ? -1.562 15.203 7.044 1.00 98.94 211 LYS A C 1
ATOM 1631 O O . LYS A 1 211 ? -2.729 14.965 7.358 1.00 98.94 211 LYS A O 1
ATOM 1636 N N . SER A 1 212 ? -1.140 16.422 6.718 1.00 98.88 212 SER A N 1
ATOM 1637 C CA . SER A 1 212 ? -2.040 17.576 6.671 1.00 98.88 212 SER A CA 1
ATOM 1638 C C . SER A 1 212 ? -3.139 17.403 5.614 1.00 98.88 212 SER A C 1
ATOM 1640 O O . SER A 1 212 ? -4.311 17.651 5.902 1.00 98.88 212 SER A O 1
ATOM 1642 N N . GLU A 1 213 ? -2.787 16.881 4.437 1.00 98.88 213 GLU A N 1
ATOM 1643 C CA . GLU A 1 213 ? -3.719 16.630 3.337 1.00 98.88 213 GLU A CA 1
ATOM 1644 C C . GLU A 1 213 ? -4.700 15.500 3.672 1.00 98.88 213 GLU A C 1
ATOM 1646 O O . GLU A 1 213 ? -5.909 15.654 3.485 1.00 98.88 213 GLU A O 1
ATOM 1651 N N . VAL A 1 214 ? -4.208 14.389 4.238 1.00 98.94 214 VAL A N 1
ATOM 1652 C CA . VAL A 1 214 ? -5.053 13.267 4.684 1.00 98.94 214 VAL A CA 1
ATOM 1653 C C . VAL A 1 214 ? -6.063 13.734 5.724 1.00 98.94 214 VAL A C 1
ATOM 1655 O O . VAL A 1 214 ? -7.255 13.456 5.595 1.00 98.94 214 VAL A O 1
ATOM 1658 N N . ARG A 1 215 ? -5.613 14.480 6.740 1.00 98.75 215 ARG A N 1
ATOM 1659 C CA . ARG A 1 215 ? -6.504 15.001 7.784 1.00 98.75 215 ARG A CA 1
ATOM 1660 C C . ARG A 1 215 ? -7.559 15.934 7.199 1.00 98.75 215 ARG A C 1
ATOM 1662 O O . ARG A 1 215 ? -8.718 15.832 7.583 1.00 98.75 215 ARG A O 1
ATOM 1669 N N . ALA A 1 216 ? -7.198 16.799 6.250 1.00 98.75 216 ALA A N 1
ATOM 1670 C CA . ALA A 1 216 ? -8.161 17.677 5.587 1.00 98.75 216 ALA A CA 1
ATOM 1671 C C . ALA A 1 216 ? -9.266 16.885 4.862 1.00 98.75 216 ALA A C 1
ATOM 1673 O O . ALA A 1 216 ? -10.447 17.204 5.014 1.00 98.75 216 ALA A O 1
ATOM 1674 N N . VAL A 1 217 ? -8.901 15.827 4.129 1.00 98.75 217 VAL A N 1
ATOM 1675 C CA . VAL A 1 217 ? -9.866 14.952 3.442 1.00 98.75 217 VAL A CA 1
ATOM 1676 C C . VAL A 1 217 ? -10.729 14.187 4.442 1.00 98.75 217 VAL A C 1
ATOM 1678 O O . VAL A 1 217 ? -11.955 14.256 4.362 1.00 98.75 217 VAL A O 1
ATOM 1681 N N . LEU A 1 218 ? -10.119 13.489 5.403 1.00 98.75 218 LEU A N 1
ATOM 1682 C CA . LEU A 1 218 ? -10.849 12.659 6.363 1.00 98.75 218 LEU A CA 1
ATOM 1683 C C . LEU A 1 218 ? -11.769 13.486 7.264 1.00 98.75 218 LEU A C 1
ATOM 1685 O O . LEU A 1 218 ? -12.898 13.069 7.502 1.00 98.75 218 LEU A O 1
ATOM 1689 N N . ASN A 1 219 ? -11.351 14.681 7.692 1.00 98.56 219 ASN A N 1
ATOM 1690 C CA . ASN A 1 219 ? -12.221 15.596 8.435 1.00 98.56 219 ASN A CA 1
ATOM 1691 C C . ASN A 1 219 ? -13.494 15.911 7.648 1.00 98.56 219 ASN A C 1
ATOM 1693 O O . ASN A 1 219 ? -14.582 15.907 8.221 1.00 98.56 219 ASN A O 1
ATOM 1697 N N . LYS A 1 220 ? -13.376 16.140 6.333 1.00 98.75 220 LYS A N 1
ATOM 1698 C CA . LYS A 1 220 ? -14.543 16.414 5.496 1.00 98.75 220 LYS A CA 1
ATOM 1699 C C . LYS A 1 220 ? -15.411 15.178 5.278 1.00 98.75 220 LYS A C 1
ATOM 1701 O O . LYS A 1 220 ? -16.628 15.308 5.269 1.00 98.75 220 LYS A O 1
ATOM 1706 N N . VAL A 1 221 ? -14.808 13.998 5.124 1.00 98.38 221 VAL A N 1
ATOM 1707 C CA . VAL A 1 221 ? -15.553 12.731 5.047 1.00 98.38 221 VAL A CA 1
ATOM 1708 C C . VAL A 1 221 ? -16.393 12.544 6.311 1.00 98.38 221 VAL A C 1
ATOM 1710 O O . VAL A 1 221 ? -17.600 12.378 6.205 1.00 98.38 221 VAL A O 1
ATOM 1713 N N . PHE A 1 222 ? -15.802 12.685 7.501 1.00 97.69 222 PHE A N 1
ATOM 1714 C CA . PHE A 1 222 ? -16.542 12.554 8.761 1.00 97.69 222 PHE A CA 1
ATOM 1715 C C . PHE A 1 222 ? -17.608 13.638 8.967 1.00 97.69 222 PHE A C 1
ATOM 1717 O O . PHE A 1 222 ? -18.655 13.352 9.538 1.00 97.69 222 PHE A O 1
ATOM 1724 N N . GLU A 1 223 ? -17.375 14.870 8.503 1.00 98.38 223 GLU A N 1
ATOM 1725 C CA . GLU A 1 223 ? -18.377 15.945 8.557 1.00 98.38 223 GLU A CA 1
ATOM 1726 C C . GLU A 1 223 ? -19.632 15.615 7.728 1.00 98.38 223 GLU A C 1
ATOM 1728 O O . GLU A 1 223 ? -20.734 16.029 8.085 1.00 98.38 223 GLU A O 1
ATOM 1733 N N . LEU A 1 224 ? -19.472 14.892 6.615 1.00 98.06 224 LEU A N 1
ATOM 1734 C CA . LEU A 1 224 ? -20.563 14.560 5.696 1.00 98.06 224 LEU A CA 1
ATOM 1735 C C . LEU A 1 224 ? -21.379 13.325 6.122 1.00 98.06 224 LEU A C 1
ATOM 1737 O O . LEU A 1 224 ? -22.509 13.182 5.647 1.00 98.06 224 LEU A O 1
ATOM 1741 N N . GLY A 1 225 ? -20.846 12.500 7.030 1.00 88.38 225 GLY A N 1
ATOM 1742 C CA . GLY A 1 225 ? -21.439 11.228 7.473 1.00 88.38 225 GLY A CA 1
ATOM 1743 C C . GLY A 1 225 ? -21.150 10.058 6.540 1.00 88.38 225 GLY A C 1
ATOM 1744 O O . GLY A 1 225 ? -21.800 9.010 6.751 1.00 88.38 225 GLY A O 1
#

Organism: Escherichia coli (NCBI:txid562)